Protein AF-A0A315C8R5-F1 (afdb_monomer_lite)

pLDDT: mean 91.86, std 7.36, range [45.59, 98.31]

Sequence (189 aa):
MTMNKLDENLLETMRIPQSLLYNGYGLNTVQCRKAMKEGGFKYSYGVSQCIQCGHTIRTISWNCIHCSPSSIKYESRYREGGYVYIGSSEFLGLIKIGSCKNIKNRINSLRDQKYAGADDWKIIKSMHFTKNSGEIENKILQSLKEYSIEISYKKDGRLQRARELLNCPPAHAFDELNKHILATKRRSL

Radius of gyration: 19.36 Å; chains: 1; bounding box: 42×37×48 Å

Secondary structure (DSSP, 8-state):
-PPPHHHHHHHHHTT--GGGEEE-TT--HHHHHHHHHHHT-SEEES-PPPTTT----EETT--BTTT-THHHHHHHHHHS-EEEEEEEETTTTEEEEEEES-HHHHHHHHHHTTGGG-S--EEEEEEEESS-HHHHHHHHHHHTGGGEEEEEEEETTEEEEEEEEE-S-HHHHHHHHHHHHHHHHHT--

Structure (mmCIF, N/CA/C/O backbone):
data_AF-A0A315C8R5-F1
#
_entry.id   AF-A0A315C8R5-F1
#
loop_
_atom_site.group_PDB
_atom_site.id
_atom_site.type_symbol
_atom_site.label_atom_id
_atom_site.label_alt_id
_atom_site.label_comp_id
_atom_site.label_asym_id
_atom_site.label_entity_id
_atom_site.label_seq_id
_atom_site.pdbx_PDB_ins_code
_atom_site.Cartn_x
_atom_site.Cartn_y
_atom_site.Cartn_z
_atom_site.occupancy
_atom_site.B_iso_or_equiv
_atom_site.auth_seq_id
_atom_site.auth_comp_id
_atom_site.auth_asym_id
_atom_site.auth_atom_id
_atom_site.pdbx_PDB_model_num
ATOM 1 N N . MET A 1 1 ? 22.480 -4.418 -28.023 1.00 57.59 1 MET A N 1
ATOM 2 C CA . MET A 1 1 ? 22.652 -5.274 -26.829 1.00 57.59 1 MET A CA 1
ATOM 3 C C . MET A 1 1 ? 21.350 -6.008 -26.580 1.00 57.59 1 MET A C 1
ATOM 5 O O . MET A 1 1 ? 20.305 -5.369 -26.623 1.00 57.59 1 MET A O 1
ATOM 9 N N . THR A 1 2 ? 21.413 -7.324 -26.400 1.00 66.88 2 THR A N 1
ATOM 10 C CA . THR A 1 2 ? 20.258 -8.203 -26.169 1.00 66.88 2 THR A CA 1
ATOM 11 C C . THR A 1 2 ? 20.133 -8.557 -24.689 1.00 66.88 2 THR A C 1
ATOM 13 O O . THR A 1 2 ? 21.125 -8.577 -23.959 1.00 66.88 2 THR A O 1
ATOM 16 N N . MET A 1 3 ? 18.898 -8.799 -24.251 1.00 78.00 3 MET A N 1
ATOM 17 C CA . MET A 1 3 ? 18.565 -9.245 -22.898 1.00 78.00 3 MET A CA 1
ATOM 18 C C . MET A 1 3 ? 19.205 -10.615 -22.618 1.00 78.00 3 MET A C 1
ATOM 20 O O . MET A 1 3 ? 19.426 -11.398 -23.539 1.00 78.00 3 MET A O 1
ATOM 24 N N . ASN A 1 4 ? 19.585 -10.885 -21.365 1.00 81.12 4 ASN A N 1
ATOM 25 C CA . ASN A 1 4 ? 20.221 -12.160 -21.023 1.00 81.12 4 ASN A CA 1
ATOM 26 C C . ASN A 1 4 ? 19.168 -13.275 -20.835 1.00 81.12 4 ASN A C 1
ATOM 28 O O . ASN A 1 4 ? 18.012 -13.002 -20.517 1.00 81.12 4 ASN A O 1
ATOM 32 N N . LYS A 1 5 ? 19.584 -14.542 -20.968 1.00 83.94 5 LYS A N 1
ATOM 33 C CA . LYS A 1 5 ? 18.685 -15.712 -20.872 1.00 83.94 5 LYS A CA 1
ATOM 34 C C . LYS A 1 5 ? 17.959 -15.840 -19.528 1.00 83.94 5 LYS A C 1
ATOM 36 O O . LYS A 1 5 ? 16.864 -16.388 -19.460 1.00 83.94 5 LYS A O 1
ATOM 41 N N . LEU A 1 6 ? 18.578 -15.382 -18.439 1.00 84.94 6 LEU A N 1
ATOM 42 C CA . LEU A 1 6 ? 17.977 -15.442 -17.105 1.00 84.94 6 LEU A CA 1
ATOM 43 C C . LEU A 1 6 ? 16.790 -14.476 -16.994 1.00 84.94 6 LEU A C 1
ATOM 45 O O . LEU A 1 6 ? 15.741 -14.835 -16.460 1.00 84.94 6 LEU A O 1
ATOM 49 N N . ASP A 1 7 ? 16.967 -13.272 -17.529 1.00 85.19 7 ASP A N 1
ATOM 50 C CA . ASP A 1 7 ? 15.956 -12.228 -17.631 1.00 85.19 7 ASP A CA 1
ATOM 51 C C . ASP A 1 7 ? 14.798 -12.692 -18.546 1.00 85.19 7 ASP A C 1
ATOM 53 O O . ASP A 1 7 ? 13.634 -12.571 -18.164 1.00 85.19 7 ASP A O 1
ATOM 57 N N . GLU A 1 8 ? 15.097 -13.315 -19.694 1.00 86.12 8 GLU A N 1
ATOM 58 C CA . GLU A 1 8 ? 14.096 -13.901 -20.609 1.00 86.12 8 GLU A CA 1
ATOM 59 C C . GLU A 1 8 ? 13.234 -14.976 -19.922 1.00 86.12 8 GLU A C 1
ATOM 61 O O . GLU A 1 8 ? 12.005 -14.864 -19.898 1.00 86.12 8 GLU A O 1
ATOM 66 N N . ASN A 1 9 ? 13.865 -15.957 -19.266 1.00 87.81 9 ASN A N 1
ATOM 67 C CA . ASN A 1 9 ? 13.165 -17.031 -18.552 1.00 87.81 9 ASN A CA 1
ATOM 68 C C . ASN A 1 9 ? 12.228 -16.507 -17.452 1.00 87.81 9 ASN A C 1
ATOM 70 O O . ASN A 1 9 ? 11.138 -17.051 -17.239 1.00 87.81 9 ASN A O 1
ATOM 74 N N . LEU A 1 10 ? 12.631 -15.455 -16.726 1.00 87.75 10 LEU A N 1
ATOM 75 C CA . LEU A 1 10 ? 11.772 -14.851 -15.708 1.00 87.75 10 LEU A CA 1
ATOM 76 C C . LEU A 1 10 ? 10.524 -14.236 -16.343 1.00 87.75 10 LEU A C 1
ATOM 78 O O . LEU A 1 10 ? 9.418 -14.436 -15.837 1.00 87.75 10 LEU A O 1
ATOM 82 N N . LEU A 1 11 ? 10.696 -13.475 -17.424 1.00 88.06 11 LEU A N 1
ATOM 83 C CA . LEU A 1 11 ? 9.592 -12.797 -18.098 1.00 88.06 11 LEU A CA 1
ATOM 84 C C . LEU A 1 11 ? 8.566 -13.801 -18.627 1.00 88.06 11 LEU A C 1
ATOM 86 O O . LEU A 1 11 ? 7.368 -13.589 -18.436 1.00 88.06 11 LEU A O 1
ATOM 90 N N . GLU A 1 12 ? 9.020 -14.920 -19.191 1.00 88.81 12 GLU A N 1
ATOM 91 C CA . GLU A 1 12 ? 8.155 -16.022 -19.623 1.00 88.81 12 GLU A CA 1
ATOM 92 C C . GLU A 1 12 ? 7.416 -16.666 -18.446 1.00 88.81 12 GLU A C 1
ATOM 94 O O . GLU A 1 12 ? 6.185 -16.748 -18.446 1.00 88.81 12 GLU A O 1
ATOM 99 N N . THR A 1 13 ? 8.149 -17.042 -17.394 1.00 88.38 13 THR A N 1
ATOM 100 C CA . THR A 1 13 ? 7.585 -17.677 -16.190 1.00 88.38 13 THR A CA 1
ATOM 101 C C . THR A 1 13 ? 6.524 -16.793 -15.532 1.00 88.38 13 THR A C 1
ATOM 103 O O . THR A 1 13 ? 5.467 -17.263 -15.106 1.00 88.38 13 THR A O 1
ATOM 106 N N . MET A 1 14 ? 6.785 -15.487 -15.463 1.00 85.75 14 MET A N 1
ATOM 107 C CA . MET A 1 14 ? 5.878 -14.502 -14.876 1.00 85.75 14 MET A CA 1
ATOM 108 C C . MET A 1 14 ? 4.813 -13.993 -15.853 1.00 85.75 14 MET A C 1
ATOM 110 O O . MET A 1 14 ? 3.968 -13.190 -15.447 1.00 85.75 14 MET A O 1
ATOM 114 N N . ARG A 1 15 ? 4.839 -14.448 -17.114 1.00 89.81 15 ARG A N 1
ATOM 115 C CA . ARG A 1 15 ? 3.960 -13.999 -18.204 1.00 89.81 15 ARG A CA 1
ATOM 116 C C . ARG A 1 15 ? 3.944 -12.475 -18.345 1.00 89.81 15 ARG A C 1
ATOM 118 O O . ARG A 1 15 ? 2.885 -11.862 -18.478 1.00 89.81 15 ARG A O 1
ATOM 125 N N . ILE A 1 16 ? 5.118 -11.851 -18.263 1.00 88.56 16 ILE A N 1
ATOM 126 C CA . ILE A 1 16 ? 5.284 -10.409 -18.443 1.00 88.56 16 ILE A CA 1
ATOM 127 C C . ILE A 1 16 ? 5.438 -10.130 -19.944 1.00 88.56 16 ILE A C 1
ATOM 129 O O . ILE A 1 16 ? 6.457 -10.501 -20.525 1.00 88.56 16 ILE A O 1
ATOM 133 N N . PRO A 1 17 ? 4.463 -9.468 -20.593 1.00 90.12 17 PRO A N 1
ATOM 134 C CA . PRO A 1 17 ? 4.568 -9.146 -22.010 1.00 90.12 17 PRO A CA 1
ATOM 135 C C . PRO A 1 17 ? 5.641 -8.085 -22.267 1.00 90.12 17 PRO A C 1
ATOM 137 O O . PRO A 1 17 ? 5.811 -7.144 -21.485 1.00 90.12 17 PRO A O 1
ATOM 140 N N . GLN A 1 18 ? 6.307 -8.193 -23.420 1.00 88.62 18 GLN A N 1
ATOM 141 C CA . GLN A 1 18 ? 7.350 -7.252 -23.839 1.00 88.62 18 GLN A CA 1
ATOM 142 C C . GLN A 1 18 ? 6.855 -5.804 -23.945 1.00 88.62 18 GLN A C 1
ATOM 144 O O . GLN A 1 18 ? 7.626 -4.881 -23.709 1.00 88.62 18 GLN A O 1
ATOM 149 N N . SER A 1 19 ? 5.562 -5.588 -24.207 1.00 91.44 19 SER A N 1
ATOM 150 C CA . SER A 1 19 ? 4.950 -4.252 -24.245 1.00 91.44 19 SER A CA 1
ATOM 151 C C . SER A 1 19 ? 5.040 -3.485 -22.920 1.00 91.44 19 SER A C 1
ATOM 153 O O . SER A 1 19 ? 4.850 -2.274 -22.897 1.00 91.44 19 SER A O 1
ATOM 155 N N . LEU A 1 20 ? 5.339 -4.164 -21.808 1.00 92.00 20 LEU A N 1
ATOM 156 C CA . LEU A 1 20 ? 5.534 -3.540 -20.499 1.00 92.00 20 LEU A CA 1
ATOM 157 C C . LEU A 1 20 ? 7.008 -3.265 -20.174 1.00 92.00 20 LEU A C 1
ATOM 159 O O . LEU A 1 20 ? 7.285 -2.742 -19.088 1.00 92.00 20 LEU A O 1
ATOM 163 N N . LEU A 1 21 ? 7.931 -3.627 -21.070 1.00 93.50 21 LEU A N 1
ATOM 164 C CA . LEU A 1 21 ? 9.373 -3.507 -20.890 1.00 93.50 21 LEU A CA 1
ATOM 165 C C . LEU A 1 21 ? 9.924 -2.284 -21.621 1.00 93.50 21 LEU A C 1
ATOM 167 O O . LEU A 1 21 ? 9.670 -2.074 -22.802 1.00 93.50 21 LEU A O 1
ATOM 171 N N . TYR A 1 22 ? 10.757 -1.527 -20.921 1.00 95.06 22 TYR A N 1
ATOM 172 C CA . TYR A 1 22 ? 11.542 -0.435 -21.472 1.00 95.06 22 TYR A CA 1
ATOM 173 C C . TYR A 1 22 ? 13.022 -0.824 -21.560 1.00 95.06 22 TYR A C 1
ATOM 175 O O . TYR A 1 22 ? 13.586 -1.365 -20.606 1.00 95.06 22 TYR A O 1
ATOM 183 N N . ASN A 1 23 ? 13.666 -0.518 -22.686 1.00 94.19 23 ASN A N 1
ATOM 184 C CA . ASN A 1 23 ? 15.105 -0.700 -22.845 1.00 94.19 23 ASN A CA 1
ATOM 185 C C . ASN A 1 23 ? 15.861 0.425 -22.118 1.00 94.19 23 ASN A C 1
ATOM 187 O O . ASN A 1 23 ? 15.831 1.576 -22.547 1.00 94.19 23 ASN A O 1
ATOM 191 N N . GLY A 1 24 ? 16.537 0.086 -21.021 1.00 94.44 24 GLY A N 1
ATOM 192 C CA . GLY A 1 24 ? 17.282 1.030 -20.193 1.00 94.44 24 GLY A CA 1
ATOM 193 C C . GLY A 1 24 ? 18.793 1.072 -20.437 1.00 94.44 24 GLY A C 1
ATOM 194 O O . GLY A 1 24 ? 19.488 1.727 -19.659 1.00 94.44 24 GLY A O 1
ATOM 195 N N . TYR A 1 25 ? 19.324 0.391 -21.460 1.00 93.12 25 TYR A N 1
ATOM 196 C CA . TYR A 1 25 ? 20.768 0.376 -21.721 1.00 93.12 25 TYR A CA 1
ATOM 197 C C . TYR A 1 25 ? 21.323 1.797 -21.899 1.00 93.12 25 TYR A C 1
ATOM 199 O O . TYR A 1 25 ? 20.785 2.603 -22.654 1.00 93.12 25 TYR A O 1
ATOM 207 N N . GLY A 1 26 ? 22.418 2.100 -21.196 1.00 91.81 26 GLY A N 1
ATOM 208 C CA . GLY A 1 26 ? 23.091 3.403 -21.262 1.00 91.81 26 GLY A CA 1
ATOM 209 C C . GLY A 1 26 ? 22.364 4.550 -20.549 1.00 91.81 26 GLY A C 1
ATOM 210 O O . GLY A 1 26 ? 22.865 5.672 -20.552 1.00 91.81 26 GLY A O 1
ATOM 211 N N . LEU A 1 27 ? 21.216 4.291 -19.915 1.00 93.12 27 LEU A N 1
ATOM 212 C CA . LEU A 1 27 ? 20.441 5.300 -19.200 1.00 93.12 27 LEU A CA 1
ATOM 213 C C . LEU A 1 27 ? 20.617 5.178 -17.687 1.00 93.12 27 LEU A C 1
ATOM 215 O O . LEU A 1 27 ? 20.669 4.087 -17.115 1.00 93.12 27 LEU A O 1
ATOM 219 N N . ASN A 1 28 ? 20.643 6.325 -17.012 1.00 92.94 28 ASN A N 1
ATOM 220 C CA . ASN A 1 28 ? 20.620 6.360 -15.556 1.00 92.94 28 ASN A CA 1
ATOM 221 C C . ASN A 1 28 ? 19.197 6.132 -15.002 1.00 92.94 28 ASN A C 1
ATOM 223 O O . ASN A 1 28 ? 18.191 6.185 -15.716 1.00 92.94 28 ASN A O 1
ATOM 227 N N . THR A 1 29 ? 19.099 5.912 -13.689 1.00 92.88 29 THR A N 1
ATOM 228 C CA . THR A 1 29 ? 17.832 5.630 -12.993 1.00 92.88 29 THR A CA 1
ATOM 229 C C . THR A 1 29 ? 16.761 6.701 -13.218 1.00 92.88 29 THR A C 1
ATOM 231 O O . THR A 1 29 ? 15.579 6.374 -13.333 1.00 92.88 29 THR A O 1
ATOM 234 N N . VAL A 1 30 ? 17.144 7.980 -13.277 1.00 93.94 30 VAL A N 1
ATOM 235 C CA . VAL A 1 30 ? 16.201 9.095 -13.455 1.00 93.94 30 VAL A CA 1
ATOM 236 C C . VAL A 1 30 ? 15.620 9.073 -14.867 1.00 93.94 30 VAL A C 1
ATOM 238 O O . VAL A 1 30 ? 14.399 9.137 -15.020 1.00 93.94 30 VAL A O 1
ATOM 241 N N . GLN A 1 31 ? 16.475 8.909 -15.878 1.00 95.31 31 GLN A N 1
ATOM 242 C CA . GLN A 1 31 ? 16.075 8.809 -17.283 1.00 95.31 31 GLN A CA 1
ATOM 243 C C . GLN A 1 31 ? 15.151 7.609 -17.513 1.00 95.31 31 GLN A C 1
ATOM 245 O O . GLN A 1 31 ? 14.059 7.776 -18.052 1.00 95.31 31 GLN A O 1
ATOM 250 N N . CYS A 1 32 ? 15.530 6.427 -17.015 1.00 94.62 32 CYS A N 1
ATOM 251 C CA . CYS A 1 32 ? 14.701 5.224 -17.097 1.00 94.62 32 CYS A CA 1
ATOM 252 C C . CYS A 1 32 ? 13.330 5.429 -16.447 1.00 94.62 32 CYS A C 1
ATOM 254 O O . CYS A 1 32 ? 12.305 5.160 -17.064 1.00 94.62 32 CYS A O 1
ATOM 256 N N . ARG A 1 33 ? 13.277 5.952 -15.214 1.00 93.94 33 ARG A N 1
ATOM 257 C CA . ARG A 1 33 ? 12.003 6.182 -14.512 1.00 93.94 33 ARG A CA 1
ATOM 258 C C . ARG A 1 33 ? 11.102 7.170 -15.243 1.00 93.94 33 ARG A C 1
ATOM 260 O O . ARG A 1 33 ? 9.887 6.982 -15.234 1.00 93.94 33 ARG A O 1
ATOM 267 N N . LYS A 1 34 ? 11.676 8.222 -15.831 1.00 94.25 34 LYS A N 1
ATOM 268 C CA . LYS A 1 34 ? 10.927 9.199 -16.624 1.00 94.25 34 LYS A CA 1
ATOM 269 C C . LYS A 1 34 ? 10.331 8.533 -17.867 1.00 94.25 34 LYS A C 1
ATOM 271 O O . LYS A 1 34 ? 9.112 8.537 -18.012 1.00 94.25 34 LYS A O 1
ATOM 276 N N . ALA A 1 35 ? 11.161 7.863 -18.664 1.00 94.25 35 ALA A N 1
ATOM 277 C CA . ALA A 1 35 ? 10.731 7.185 -19.884 1.00 94.25 35 ALA A CA 1
ATOM 278 C C . ALA A 1 35 ? 9.686 6.089 -19.616 1.00 94.25 35 ALA A C 1
ATOM 280 O O . ALA A 1 35 ? 8.691 5.987 -20.327 1.00 94.25 35 ALA A O 1
ATOM 281 N N . MET A 1 36 ? 9.849 5.318 -18.535 1.00 94.62 36 MET A N 1
ATOM 282 C CA . MET A 1 36 ? 8.860 4.320 -18.120 1.00 94.62 36 MET A CA 1
ATOM 283 C C . MET A 1 36 ? 7.500 4.944 -17.794 1.00 94.62 36 MET A C 1
ATOM 285 O O . MET A 1 36 ? 6.469 4.413 -18.198 1.00 94.62 36 MET A O 1
ATOM 289 N N . LYS A 1 37 ? 7.482 6.075 -17.073 1.00 90.56 37 LYS A N 1
ATOM 290 C CA . LYS A 1 37 ? 6.236 6.782 -16.732 1.00 90.56 37 LYS A CA 1
ATOM 291 C C . LYS A 1 37 ? 5.543 7.341 -17.970 1.00 90.56 37 LYS A C 1
ATOM 293 O O . LYS A 1 37 ? 4.328 7.221 -18.069 1.00 90.56 37 LYS A O 1
ATOM 298 N N . GLU A 1 38 ? 6.304 7.953 -18.871 1.00 91.88 38 GLU A N 1
ATOM 299 C CA . GLU A 1 38 ? 5.782 8.594 -20.082 1.00 91.88 38 GLU A CA 1
ATOM 300 C C . GLU A 1 38 ? 5.286 7.563 -21.103 1.00 91.88 38 GLU A C 1
ATOM 302 O O . GLU A 1 38 ? 4.215 7.735 -21.675 1.00 91.88 38 GLU A O 1
ATOM 307 N N . GLY A 1 39 ? 6.013 6.456 -21.272 1.00 90.56 39 GLY A N 1
ATOM 308 C CA . GLY A 1 39 ? 5.663 5.388 -22.212 1.00 90.56 39 GLY A CA 1
ATOM 309 C C . GLY A 1 39 ? 4.732 4.306 -21.658 1.00 90.56 39 GLY A C 1
ATOM 310 O O . GLY A 1 39 ? 4.411 3.360 -22.367 1.00 90.56 39 GLY A O 1
ATOM 311 N N . GLY A 1 40 ? 4.309 4.399 -20.392 1.00 89.56 40 GLY A N 1
ATOM 312 C CA . GLY A 1 40 ? 3.426 3.401 -19.773 1.00 89.56 40 GLY A CA 1
ATOM 313 C C . GLY A 1 40 ? 4.084 2.041 -19.493 1.00 89.56 40 GLY A C 1
ATOM 314 O O . GLY A 1 40 ? 3.384 1.060 -19.229 1.00 89.56 40 GLY A O 1
ATOM 315 N N . PHE A 1 41 ? 5.416 1.971 -19.505 1.00 93.19 41 PHE A N 1
ATOM 316 C CA . PHE A 1 41 ? 6.167 0.756 -19.201 1.00 93.19 41 PHE A CA 1
ATOM 317 C C . PHE A 1 41 ? 6.189 0.482 -17.692 1.00 93.19 41 PHE A C 1
ATOM 319 O O . PHE A 1 41 ? 6.280 1.392 -16.864 1.00 93.19 41 PHE A O 1
ATOM 326 N N . LYS A 1 42 ? 6.140 -0.797 -17.308 1.00 91.44 42 LYS A N 1
ATOM 327 C CA . LYS A 1 42 ? 6.159 -1.214 -15.893 1.00 91.44 42 LYS A CA 1
ATOM 328 C C . LYS A 1 42 ? 7.542 -1.641 -15.420 1.00 91.44 42 LYS A C 1
ATOM 330 O O . LYS A 1 42 ? 7.837 -1.513 -14.227 1.00 91.44 42 LYS A O 1
ATOM 335 N N . TYR A 1 43 ? 8.382 -2.102 -16.343 1.00 93.75 43 TYR A N 1
ATOM 336 C CA . TYR A 1 43 ? 9.715 -2.612 -16.048 1.00 93.75 43 TYR A CA 1
ATOM 337 C C . TYR A 1 43 ? 10.749 -2.033 -17.009 1.00 93.75 43 TYR A C 1
ATOM 339 O O . TYR A 1 43 ? 10.425 -1.730 -18.153 1.00 93.75 43 TYR A O 1
ATOM 347 N N . SER A 1 44 ? 11.988 -1.898 -16.554 1.00 94.62 44 SER A N 1
ATOM 348 C CA . SER A 1 44 ? 13.141 -1.615 -17.407 1.00 94.62 44 SER A CA 1
ATOM 349 C C . SER A 1 44 ? 14.137 -2.760 -17.335 1.00 94.62 44 SER A C 1
ATOM 351 O O . SER A 1 44 ? 14.348 -3.314 -16.258 1.00 94.62 44 SER A O 1
ATOM 353 N N . TYR A 1 45 ? 14.735 -3.118 -18.469 1.00 93.75 45 TYR A N 1
ATOM 354 C CA . TYR A 1 45 ? 15.808 -4.112 -18.562 1.00 93.75 45 TYR A CA 1
ATOM 355 C C . TYR A 1 45 ? 17.100 -3.463 -19.060 1.00 93.75 45 TYR A C 1
ATOM 357 O O . TYR A 1 45 ? 17.074 -2.349 -19.591 1.00 93.75 45 TYR A O 1
ATOM 365 N N . GLY A 1 46 ? 18.235 -4.144 -18.878 1.00 90.88 46 GLY A N 1
ATOM 366 C CA . GLY A 1 46 ? 19.536 -3.606 -19.284 1.00 90.88 46 GLY A CA 1
ATOM 367 C C . GLY A 1 46 ? 19.998 -2.417 -18.436 1.00 90.88 46 GLY A C 1
ATOM 368 O O . GLY A 1 46 ? 20.830 -1.630 -18.879 1.00 90.88 46 GLY A O 1
ATOM 369 N N . VAL A 1 47 ? 19.446 -2.264 -17.227 1.00 92.69 47 VAL A N 1
ATOM 370 C CA . VAL A 1 47 ? 19.845 -1.221 -16.273 1.00 92.69 47 VAL A CA 1
ATOM 371 C C . VAL A 1 47 ? 20.898 -1.732 -15.287 1.00 92.69 47 VAL A C 1
ATOM 373 O O . VAL A 1 47 ? 21.339 -2.880 -15.362 1.00 92.69 47 VAL A O 1
ATOM 376 N N . SER A 1 48 ? 21.312 -0.885 -14.340 1.00 90.06 48 SER A N 1
ATOM 377 C CA . SER A 1 48 ? 22.342 -1.245 -13.368 1.00 90.06 48 SER A CA 1
ATOM 378 C C . SER A 1 48 ? 22.005 -2.515 -12.577 1.00 90.06 48 SER A C 1
ATOM 380 O O . SER A 1 48 ? 20.894 -2.719 -12.059 1.00 90.06 48 SER A O 1
ATOM 382 N N . GLN A 1 49 ? 23.025 -3.364 -12.476 1.00 90.81 49 GLN A N 1
ATOM 383 C CA . GLN A 1 49 ? 22.962 -4.655 -11.814 1.00 90.81 49 GLN A CA 1
ATOM 384 C C . GLN A 1 49 ? 22.534 -4.518 -10.349 1.00 90.81 49 GLN A C 1
ATOM 386 O O . GLN A 1 49 ? 22.893 -3.563 -9.654 1.00 90.81 49 GLN A O 1
ATOM 391 N N . CYS A 1 50 ? 21.728 -5.459 -9.854 1.00 91.00 50 CYS A N 1
ATOM 392 C CA . CYS A 1 50 ? 21.465 -5.531 -8.421 1.00 91.00 50 CYS A CA 1
ATOM 393 C C . CYS A 1 50 ? 22.698 -6.013 -7.661 1.00 91.00 50 CYS A C 1
ATOM 395 O O . CYS A 1 50 ? 23.372 -6.941 -8.091 1.00 91.00 50 CYS A O 1
ATOM 397 N N . ILE A 1 51 ? 22.950 -5.404 -6.499 1.00 89.12 51 ILE A N 1
ATOM 398 C CA . ILE A 1 51 ? 24.109 -5.722 -5.652 1.00 89.12 51 ILE A CA 1
ATOM 399 C C . ILE A 1 51 ? 24.092 -7.199 -5.233 1.00 89.12 51 ILE A C 1
ATOM 401 O O . ILE A 1 51 ? 25.133 -7.832 -5.149 1.00 89.12 51 ILE A O 1
ATOM 405 N N . GLN A 1 52 ? 22.901 -7.755 -4.999 1.00 87.44 52 GLN A N 1
ATOM 406 C CA . GLN A 1 52 ? 22.749 -9.104 -4.461 1.00 87.44 52 GLN A CA 1
ATOM 407 C C . GLN A 1 52 ? 23.084 -10.215 -5.469 1.00 87.44 52 GLN A C 1
ATOM 409 O O . GLN A 1 52 ? 23.610 -11.248 -5.073 1.00 87.44 52 GLN A O 1
ATOM 414 N N . CYS A 1 53 ? 22.716 -10.052 -6.744 1.00 88.69 53 CYS A N 1
ATOM 415 C CA . CYS A 1 53 ? 22.730 -11.159 -7.713 1.00 88.69 53 CYS A CA 1
ATOM 416 C C . CYS A 1 53 ? 23.098 -10.749 -9.148 1.00 88.69 53 CYS A C 1
ATOM 418 O O . CYS A 1 53 ? 23.062 -11.589 -10.038 1.00 88.69 53 CYS A O 1
ATOM 420 N N . GLY A 1 54 ? 23.380 -9.474 -9.422 1.00 89.31 54 GLY A N 1
ATOM 421 C CA . GLY A 1 54 ? 23.752 -9.036 -10.769 1.00 89.31 54 GLY A CA 1
ATOM 422 C C . GLY A 1 54 ? 22.595 -8.845 -11.767 1.00 89.31 54 GLY A C 1
ATOM 423 O O . GLY A 1 54 ? 22.847 -8.499 -12.915 1.00 89.31 54 GLY A O 1
ATOM 424 N N . HIS A 1 55 ? 21.330 -9.035 -11.374 1.00 92.25 55 HIS A N 1
ATOM 425 C CA . HIS A 1 55 ? 20.174 -8.927 -12.283 1.00 92.25 55 HIS A CA 1
ATOM 426 C C . HIS A 1 55 ? 19.934 -7.499 -12.790 1.00 92.25 55 HIS A C 1
ATOM 428 O O . HIS A 1 55 ? 20.143 -6.532 -12.049 1.00 92.25 55 HIS A O 1
ATOM 434 N N . THR A 1 56 ? 19.397 -7.375 -14.009 1.00 92.50 56 THR A N 1
ATOM 435 C CA . THR A 1 56 ? 19.251 -6.080 -14.700 1.00 92.50 56 THR A CA 1
ATOM 436 C C . THR A 1 56 ? 17.816 -5.653 -14.990 1.00 92.50 56 THR A C 1
ATOM 438 O O . THR A 1 56 ? 17.625 -4.593 -15.582 1.00 92.50 56 THR A O 1
ATOM 441 N N . ILE A 1 57 ? 16.802 -6.410 -14.549 1.00 92.81 57 ILE A N 1
ATOM 442 C CA . ILE A 1 57 ? 15.399 -5.987 -14.673 1.00 92.81 57 ILE A CA 1
ATOM 443 C C . ILE A 1 57 ? 14.894 -5.324 -13.388 1.00 92.81 57 ILE A C 1
ATOM 445 O O . ILE A 1 57 ? 14.952 -5.897 -12.291 1.00 92.81 57 ILE A O 1
ATOM 449 N N . ARG A 1 58 ? 14.336 -4.116 -13.529 1.00 93.75 58 ARG A N 1
ATOM 450 C CA . ARG A 1 58 ? 13.810 -3.301 -12.428 1.00 93.75 58 ARG A CA 1
ATOM 451 C C . ARG A 1 58 ? 12.364 -2.879 -12.638 1.00 93.75 58 ARG A C 1
ATOM 453 O O . ARG A 1 58 ? 11.932 -2.573 -13.742 1.00 93.75 58 ARG A O 1
ATOM 460 N N . THR A 1 59 ? 11.626 -2.792 -11.536 1.00 93.50 59 THR A N 1
ATOM 461 C CA . THR A 1 59 ? 10.357 -2.048 -11.469 1.00 93.50 59 THR A CA 1
ATOM 462 C C . THR A 1 59 ? 10.598 -0.539 -11.550 1.00 93.50 59 THR A C 1
ATOM 464 O O . THR A 1 59 ? 11.714 -0.058 -11.349 1.00 93.50 59 THR A O 1
ATOM 467 N N . ILE A 1 60 ? 9.533 0.239 -11.744 1.00 90.69 60 ILE A N 1
ATOM 468 C CA . ILE A 1 60 ? 9.584 1.710 -11.708 1.00 90.69 60 ILE A CA 1
ATOM 469 C C . ILE A 1 60 ? 10.110 2.274 -10.372 1.00 90.69 60 ILE A C 1
ATOM 471 O O . ILE A 1 60 ? 10.834 3.272 -10.358 1.00 90.69 60 ILE A O 1
ATOM 475 N N . SER A 1 61 ? 9.836 1.600 -9.249 1.00 89.38 61 SER A N 1
ATOM 476 C CA . SER A 1 61 ? 10.413 1.935 -7.937 1.00 89.38 61 SER A CA 1
ATOM 477 C C . SER A 1 61 ? 11.838 1.413 -7.745 1.00 89.38 61 SER A C 1
ATOM 479 O O . SER A 1 61 ? 12.432 1.623 -6.695 1.00 89.38 61 SER A O 1
ATOM 481 N N . TRP A 1 62 ? 12.442 0.834 -8.785 1.00 92.62 62 TRP A N 1
ATOM 482 C CA . TRP A 1 62 ? 13.821 0.337 -8.833 1.00 92.62 62 TRP A CA 1
ATOM 483 C C . TRP A 1 62 ? 14.099 -0.947 -8.037 1.00 92.62 62 TRP A C 1
ATOM 485 O O . TRP A 1 62 ? 15.249 -1.327 -7.805 1.00 92.62 62 TRP A O 1
ATOM 495 N N . ASN A 1 63 ? 13.046 -1.683 -7.680 1.00 92.25 63 ASN A N 1
ATOM 496 C CA . ASN A 1 63 ? 13.191 -3.024 -7.116 1.00 92.25 63 ASN A CA 1
ATOM 497 C C . ASN A 1 63 ? 13.578 -4.020 -8.209 1.00 92.25 63 ASN A C 1
ATOM 499 O O . ASN A 1 63 ? 13.006 -3.980 -9.298 1.00 92.25 63 ASN A O 1
ATOM 503 N N . CYS A 1 64 ? 14.523 -4.912 -7.906 1.00 92.94 64 CYS A N 1
ATOM 504 C CA . CYS A 1 64 ? 14.855 -6.041 -8.770 1.00 92.94 64 CYS A CA 1
ATOM 505 C C . CYS A 1 64 ? 13.708 -7.051 -8.760 1.00 92.94 64 CYS A C 1
ATOM 507 O O . CYS A 1 64 ? 13.318 -7.527 -7.692 1.00 92.94 64 CYS A O 1
ATOM 509 N N . ILE A 1 65 ? 13.173 -7.382 -9.935 1.00 91.69 65 ILE A N 1
ATOM 510 C CA . ILE A 1 65 ? 12.015 -8.279 -10.019 1.00 91.69 65 ILE A CA 1
ATOM 511 C C . ILE A 1 65 ? 12.367 -9.735 -9.692 1.00 91.69 65 ILE A C 1
ATOM 513 O O . ILE A 1 65 ? 11.528 -10.434 -9.134 1.00 91.69 65 ILE A O 1
ATOM 517 N N . HIS A 1 66 ? 13.613 -10.154 -9.937 1.00 90.50 66 HIS A N 1
ATOM 518 C CA . HIS A 1 66 ? 14.111 -11.476 -9.546 1.00 90.50 66 HIS A CA 1
ATOM 519 C C . HIS A 1 66 ? 14.213 -11.596 -8.020 1.00 90.50 66 HIS A C 1
ATOM 521 O O . HIS A 1 66 ? 13.702 -12.539 -7.427 1.00 90.50 66 HIS A O 1
ATOM 527 N N . CYS A 1 67 ? 14.856 -10.619 -7.370 1.00 90.25 67 CYS A N 1
ATOM 528 C CA . CYS A 1 67 ? 15.113 -10.660 -5.926 1.00 90.25 67 CYS A CA 1
ATOM 529 C C . CYS A 1 67 ? 13.873 -10.305 -5.095 1.00 90.25 67 CYS A C 1
ATOM 531 O O . CYS A 1 67 ? 13.780 -10.658 -3.923 1.00 90.25 67 CYS A O 1
ATOM 533 N N . SER A 1 68 ? 12.924 -9.558 -5.662 1.00 88.00 68 SER A N 1
ATOM 534 C CA . SER A 1 68 ? 11.717 -9.121 -4.957 1.00 88.00 68 SER A CA 1
ATOM 535 C C . SER A 1 68 ? 10.467 -9.251 -5.831 1.00 88.00 68 SER A C 1
ATOM 537 O O . SER A 1 68 ? 9.846 -8.235 -6.161 1.00 88.00 68 SER A O 1
ATOM 539 N N . PRO A 1 69 ? 10.021 -10.479 -6.161 1.00 85.12 69 PRO A N 1
ATOM 540 C CA . PRO A 1 69 ? 8.844 -10.687 -7.009 1.00 85.12 69 PRO A CA 1
ATOM 541 C C . PRO A 1 69 ? 7.558 -10.086 -6.419 1.00 85.12 69 PRO A C 1
ATOM 543 O O . PRO A 1 69 ? 6.649 -9.682 -7.143 1.00 85.12 69 PRO A O 1
ATOM 546 N N . SER A 1 70 ? 7.475 -9.959 -5.089 1.00 85.38 70 SER A N 1
ATOM 547 C CA . SER A 1 70 ? 6.355 -9.306 -4.396 1.00 85.38 70 SER A CA 1
ATOM 548 C C . SER A 1 70 ? 6.176 -7.833 -4.790 1.00 85.38 70 SER A C 1
ATOM 550 O O . SER A 1 70 ? 5.046 -7.331 -4.766 1.00 85.38 70 SER A O 1
ATOM 552 N N . SER A 1 71 ? 7.253 -7.158 -5.213 1.00 85.25 71 SER A N 1
ATOM 553 C CA . SER A 1 71 ? 7.218 -5.769 -5.682 1.00 85.25 71 SER A CA 1
ATOM 554 C C . SER A 1 71 ? 6.344 -5.594 -6.925 1.00 85.25 71 SER A C 1
ATOM 556 O O . SER A 1 71 ? 5.684 -4.570 -7.052 1.00 85.25 71 SER A O 1
ATOM 558 N N . ILE A 1 72 ? 6.229 -6.619 -7.777 1.00 85.25 72 ILE A N 1
ATOM 559 C CA . ILE A 1 72 ? 5.359 -6.600 -8.961 1.00 85.25 72 ILE A CA 1
ATOM 560 C C . ILE A 1 72 ? 3.894 -6.443 -8.550 1.00 85.25 72 ILE A C 1
ATOM 562 O O . ILE A 1 72 ? 3.191 -5.544 -9.012 1.00 85.25 72 ILE A O 1
ATOM 566 N N . LYS A 1 73 ? 3.431 -7.297 -7.629 1.00 83.44 73 LYS A N 1
ATOM 567 C CA . LYS A 1 73 ? 2.053 -7.237 -7.120 1.00 83.44 73 LYS A CA 1
ATOM 568 C C . LYS A 1 73 ? 1.802 -5.952 -6.336 1.00 83.44 73 LYS A C 1
ATOM 570 O O . LYS A 1 73 ? 0.678 -5.460 -6.321 1.00 83.44 73 LYS A O 1
ATOM 575 N N . TYR A 1 74 ? 2.810 -5.433 -5.638 1.00 83.06 74 TYR A N 1
ATOM 576 C CA . TYR A 1 74 ? 2.699 -4.165 -4.922 1.00 83.06 74 TYR A CA 1
ATOM 577 C C . TYR A 1 74 ? 2.540 -2.983 -5.887 1.00 83.06 74 TYR A C 1
ATOM 579 O O . TYR A 1 74 ? 1.555 -2.264 -5.783 1.00 83.06 74 TYR A O 1
ATOM 587 N N . GLU A 1 75 ? 3.424 -2.844 -6.876 1.00 84.44 75 GLU A N 1
ATOM 588 C CA . GLU A 1 75 ? 3.354 -1.798 -7.908 1.00 84.44 75 GLU A CA 1
ATOM 589 C C . GLU A 1 75 ? 2.052 -1.844 -8.699 1.00 84.44 75 GLU A C 1
ATOM 591 O O . GLU A 1 75 ? 1.433 -0.810 -8.955 1.00 84.44 75 GLU A O 1
ATOM 596 N N . SER A 1 76 ? 1.606 -3.051 -9.056 1.00 83.25 76 SER A N 1
ATOM 597 C CA . SER A 1 76 ? 0.326 -3.222 -9.732 1.00 83.25 76 SER A CA 1
ATOM 598 C C . SER A 1 76 ? -0.811 -2.670 -8.876 1.00 83.25 76 SER A C 1
ATOM 600 O O . SER A 1 76 ? -1.564 -1.835 -9.360 1.00 83.25 76 SER A O 1
ATOM 602 N N . ARG A 1 77 ? -0.901 -3.065 -7.596 1.00 83.69 77 ARG A N 1
ATOM 603 C CA . ARG A 1 77 ? -1.931 -2.569 -6.663 1.00 83.69 77 ARG A CA 1
ATOM 604 C C . ARG A 1 77 ? -1.825 -1.066 -6.408 1.00 83.69 77 ARG A C 1
ATOM 606 O O . ARG A 1 77 ? -2.843 -0.401 -6.274 1.00 83.69 77 ARG A O 1
ATOM 613 N N . TYR A 1 78 ? -0.608 -0.532 -6.369 1.00 87.06 78 TYR A N 1
ATOM 614 C CA . TYR A 1 78 ? -0.350 0.890 -6.154 1.00 87.06 78 TYR A CA 1
ATOM 615 C C . TYR A 1 78 ? -0.975 1.762 -7.254 1.00 87.06 78 TYR A C 1
ATOM 617 O O . TYR A 1 78 ? -1.505 2.838 -6.975 1.00 87.06 78 TYR A O 1
ATOM 625 N N . ARG A 1 79 ? -0.955 1.266 -8.500 1.00 86.25 79 ARG A N 1
ATOM 626 C CA . ARG A 1 79 ? -1.460 1.955 -9.702 1.00 86.25 79 ARG A CA 1
ATOM 627 C C . ARG A 1 79 ? -2.871 1.539 -10.114 1.00 86.25 79 ARG A C 1
ATOM 629 O O . ARG A 1 79 ? -3.478 2.188 -10.963 1.00 86.25 79 ARG A O 1
ATOM 636 N N . GLU A 1 80 ? -3.396 0.466 -9.540 1.00 89.06 80 GLU A N 1
ATOM 637 C CA . GLU A 1 80 ? -4.723 -0.046 -9.865 1.00 89.06 80 GLU A CA 1
ATOM 638 C C . GLU A 1 80 ? -5.840 0.887 -9.371 1.00 89.06 80 GLU A C 1
ATOM 640 O O . GLU A 1 80 ? -5.646 1.701 -8.464 1.00 89.06 80 GLU A O 1
ATOM 645 N N . GLY A 1 81 ? -7.008 0.798 -10.007 1.00 92.69 81 GLY A N 1
ATOM 646 C CA . GLY A 1 81 ? -8.233 1.413 -9.509 1.00 92.69 81 GLY A CA 1
ATOM 647 C C . GLY A 1 81 ? -8.795 0.662 -8.303 1.00 92.69 81 GLY A C 1
ATOM 648 O O . GLY A 1 81 ? -8.604 -0.545 -8.141 1.00 92.69 81 GLY A O 1
ATOM 649 N N . GLY A 1 82 ? -9.513 1.383 -7.455 1.00 95.75 82 GLY A N 1
ATOM 650 C CA . GLY A 1 82 ? -10.115 0.832 -6.255 1.00 95.75 82 GLY A CA 1
ATOM 651 C C . GLY A 1 82 ? -10.588 1.913 -5.301 1.00 95.75 82 GLY A C 1
ATOM 652 O O . GLY A 1 82 ? -10.512 3.111 -5.573 1.00 95.75 82 GLY A O 1
ATOM 653 N N . TYR A 1 83 ? -11.078 1.477 -4.150 1.00 97.38 83 TYR A N 1
ATOM 654 C CA . TYR A 1 83 ? -11.467 2.361 -3.070 1.00 97.38 83 TYR A CA 1
ATOM 655 C C . TYR A 1 83 ? -10.261 2.769 -2.239 1.00 97.38 83 TYR A C 1
ATOM 657 O O . TYR A 1 83 ? -9.477 1.910 -1.842 1.00 97.38 83 TYR A O 1
ATOM 665 N N . VAL A 1 84 ? -10.186 4.052 -1.900 1.00 97.81 84 VAL A N 1
ATOM 666 C CA . VAL A 1 84 ? -9.443 4.543 -0.735 1.00 97.81 84 VAL A CA 1
ATOM 667 C C . VAL A 1 84 ? -10.451 4.755 0.385 1.00 97.81 84 VAL A C 1
ATOM 669 O O . VAL A 1 84 ? -11.518 5.332 0.159 1.00 97.81 84 VAL A O 1
ATOM 672 N N . TYR A 1 85 ? -10.153 4.249 1.576 1.00 97.81 85 TYR A N 1
ATOM 673 C CA . TYR A 1 85 ? -11.066 4.262 2.711 1.00 97.81 85 TYR A CA 1
ATOM 674 C C . TYR A 1 85 ? -10.389 4.731 3.994 1.00 97.81 85 TYR A C 1
ATOM 676 O O . TYR A 1 85 ? -9.171 4.647 4.154 1.00 97.81 85 TYR A O 1
ATOM 684 N N . ILE A 1 86 ? -11.234 5.199 4.908 1.00 98.31 86 ILE A N 1
ATOM 685 C CA . ILE A 1 86 ? -10.892 5.621 6.259 1.00 98.31 86 ILE A CA 1
ATOM 686 C C . ILE A 1 86 ? -11.671 4.710 7.198 1.00 98.31 86 ILE A C 1
ATOM 688 O O . ILE A 1 86 ? -12.907 4.717 7.211 1.00 98.31 86 ILE A O 1
ATOM 692 N N . GLY A 1 87 ? -10.936 3.866 7.911 1.00 97.88 87 GLY A N 1
ATOM 693 C CA . GLY A 1 87 ? -11.448 3.025 8.978 1.00 97.88 87 GLY A CA 1
ATOM 694 C C . GLY A 1 87 ? -11.219 3.674 10.338 1.00 97.88 87 GLY A C 1
ATOM 695 O O . GLY A 1 87 ? -10.223 4.364 10.508 1.00 97.88 87 GLY A O 1
ATOM 696 N N . SER A 1 88 ? -12.094 3.435 11.304 1.00 98.12 88 SER A N 1
ATOM 697 C CA . SER A 1 88 ? -11.903 3.833 12.700 1.00 98.12 88 SER A CA 1
ATOM 698 C C . SER A 1 88 ? -12.123 2.649 13.629 1.00 98.12 88 SER A C 1
ATOM 700 O O . SER A 1 88 ? -13.017 1.835 13.386 1.00 98.12 88 SER A O 1
ATOM 702 N N . SER A 1 89 ? -11.325 2.585 14.688 1.00 98.06 89 SER A N 1
ATOM 703 C CA . SER A 1 89 ? -11.559 1.749 15.863 1.00 98.06 89 SER A CA 1
ATOM 704 C C . SER A 1 89 ? -11.873 2.683 17.025 1.00 98.06 89 SER A C 1
ATOM 706 O O . SER A 1 89 ? -11.110 3.606 17.309 1.00 98.06 89 SER A O 1
ATOM 708 N N . GLU A 1 90 ? -13.022 2.470 17.649 1.00 96.56 90 GLU A N 1
ATOM 709 C CA . GLU A 1 90 ? -13.455 3.205 18.834 1.00 96.56 90 GLU A CA 1
ATOM 710 C C . GLU A 1 90 ? -12.665 2.733 20.056 1.00 96.56 90 GLU A C 1
ATOM 712 O O . GLU A 1 90 ? -12.178 3.558 20.822 1.00 96.56 90 GLU A O 1
ATOM 717 N N . PHE A 1 91 ? -12.432 1.422 20.163 1.00 97.06 91 PHE A N 1
ATOM 718 C CA . PHE A 1 91 ? -11.624 0.810 21.215 1.00 97.06 91 PHE A CA 1
ATOM 719 C C . PHE A 1 91 ? -10.194 1.365 21.262 1.00 97.06 91 PHE A C 1
ATOM 721 O O . PHE A 1 91 ? -9.679 1.653 22.340 1.00 97.06 91 PHE A O 1
ATOM 728 N N . LEU A 1 92 ? -9.546 1.530 20.104 1.00 96.88 92 LEU A N 1
ATOM 729 C CA . LEU A 1 92 ? -8.189 2.081 20.039 1.00 96.88 92 LEU A CA 1
ATOM 730 C C . LEU A 1 92 ? -8.159 3.614 20.000 1.00 96.88 92 LEU A C 1
ATOM 732 O O . LEU A 1 92 ? -7.100 4.196 20.213 1.00 96.88 92 LEU A O 1
ATOM 736 N N . GLY A 1 93 ? -9.272 4.269 19.658 1.00 97.19 93 GLY A N 1
ATOM 737 C CA . GLY A 1 93 ? -9.282 5.700 19.342 1.00 97.19 93 GLY A CA 1
ATOM 738 C C . GLY A 1 93 ? -8.428 6.056 18.117 1.00 97.19 93 GLY A C 1
ATOM 739 O O . GLY A 1 93 ? -7.928 7.173 18.016 1.00 97.19 93 GLY A O 1
ATOM 740 N N . LEU A 1 94 ? -8.229 5.110 17.190 1.00 98.12 94 LEU A N 1
ATOM 741 C CA . LEU A 1 94 ? -7.337 5.263 16.037 1.00 98.12 94 LEU A CA 1
ATOM 742 C C . LEU A 1 94 ? -8.087 5.194 14.715 1.00 98.12 94 LEU A C 1
ATOM 744 O O . LEU A 1 94 ? -9.104 4.506 14.573 1.00 98.12 94 LEU A O 1
ATOM 748 N N . ILE A 1 95 ? -7.508 5.839 13.705 1.00 97.94 95 ILE A N 1
ATOM 749 C CA . ILE A 1 95 ? -7.958 5.715 12.323 1.00 97.94 95 ILE A CA 1
ATOM 750 C C . ILE A 1 95 ? -6.948 4.942 11.478 1.00 97.94 95 ILE A C 1
ATOM 752 O O . ILE A 1 95 ? -5.741 4.977 11.707 1.00 97.94 95 ILE A O 1
ATOM 756 N N . LYS A 1 96 ? -7.461 4.251 10.464 1.00 97.69 96 LYS A N 1
ATOM 757 C CA . LYS A 1 96 ? -6.703 3.537 9.444 1.00 97.69 96 LYS A CA 1
ATOM 758 C C . LYS A 1 96 ? -7.004 4.130 8.079 1.00 97.69 96 LYS A C 1
ATOM 760 O O . LYS A 1 96 ? -8.166 4.176 7.681 1.00 97.69 96 LYS A O 1
ATOM 765 N N . ILE A 1 97 ? -5.967 4.461 7.320 1.00 97.81 97 ILE A N 1
ATOM 766 C CA . ILE A 1 97 ? -6.100 4.749 5.887 1.00 97.81 97 ILE A CA 1
ATOM 767 C C . ILE A 1 97 ? -5.709 3.492 5.116 1.00 97.81 97 ILE A C 1
ATOM 769 O O . ILE A 1 97 ? -4.792 2.772 5.507 1.00 97.81 97 ILE A O 1
ATOM 773 N N . GLY A 1 98 ? -6.436 3.171 4.055 1.00 96.75 98 GLY A N 1
ATOM 774 C CA . GLY A 1 98 ? -6.098 2.017 3.234 1.00 96.75 98 GLY A CA 1
ATOM 775 C C . GLY A 1 98 ? -6.793 2.022 1.887 1.00 96.75 98 GLY A C 1
ATOM 776 O O . GLY A 1 98 ? -7.730 2.785 1.649 1.00 96.75 98 GLY A O 1
ATOM 777 N N . SER A 1 99 ? -6.357 1.118 1.017 1.00 96.50 99 SER A N 1
ATOM 778 C CA . SER A 1 99 ? -6.966 0.881 -0.284 1.00 96.50 99 SER A CA 1
ATOM 779 C C . SER A 1 99 ? -7.415 -0.569 -0.469 1.00 96.50 99 SER A C 1
ATOM 781 O O . SER A 1 99 ? -6.886 -1.535 0.104 1.00 96.50 99 SER A O 1
ATOM 783 N N . CYS A 1 100 ? -8.490 -0.748 -1.235 1.00 95.62 100 CYS A N 1
ATOM 784 C CA . CYS A 1 100 ? -9.048 -2.065 -1.521 1.00 95.62 100 CYS A CA 1
ATOM 785 C C . CYS A 1 100 ? -9.941 -2.062 -2.763 1.00 95.62 100 CYS A C 1
ATOM 787 O O . CYS A 1 100 ? -10.459 -1.030 -3.169 1.00 95.62 100 CYS A O 1
ATOM 789 N N . LYS A 1 101 ? -10.187 -3.245 -3.331 1.00 94.94 101 LYS A N 1
ATOM 790 C CA . LYS A 1 101 ? -11.171 -3.414 -4.413 1.00 94.94 101 LYS A CA 1
ATOM 791 C C . LYS A 1 101 ? -12.607 -3.549 -3.911 1.00 94.94 101 LYS A C 1
ATOM 793 O O . LYS A 1 101 ? -13.537 -3.179 -4.612 1.00 94.94 101 LYS A O 1
ATOM 798 N N . ASN A 1 102 ? -12.789 -4.102 -2.713 1.00 95.88 102 ASN A N 1
ATOM 799 C CA . ASN A 1 102 ? -14.102 -4.392 -2.150 1.00 95.88 102 ASN A CA 1
ATOM 800 C C . ASN A 1 102 ? -14.138 -3.993 -0.670 1.00 95.88 102 ASN A C 1
ATOM 802 O O . ASN A 1 102 ? -13.465 -4.601 0.164 1.00 95.88 102 ASN A O 1
ATOM 806 N N . ILE A 1 103 ? -14.948 -2.978 -0.369 1.00 96.56 103 ILE A N 1
ATOM 807 C CA . ILE A 1 103 ? -15.118 -2.396 0.966 1.00 96.56 103 ILE A CA 1
ATOM 808 C C . ILE A 1 103 ? -15.731 -3.394 1.956 1.00 96.56 103 ILE A C 1
ATOM 810 O O . ILE A 1 103 ? -15.256 -3.487 3.086 1.00 96.56 103 ILE A O 1
ATOM 814 N N . LYS A 1 104 ? -16.723 -4.188 1.529 1.00 95.12 104 LYS A N 1
ATOM 815 C CA . LYS A 1 104 ? -17.397 -5.185 2.382 1.00 95.12 104 LYS A CA 1
ATOM 816 C C . LYS A 1 104 ? -16.429 -6.284 2.828 1.00 95.12 104 LYS A C 1
ATOM 818 O O . LYS A 1 104 ? -16.308 -6.571 4.012 1.00 95.12 104 LYS A O 1
ATOM 823 N N . ASN A 1 105 ? -15.662 -6.840 1.895 1.00 96.31 105 ASN A N 1
ATOM 824 C CA . ASN A 1 105 ? -14.673 -7.867 2.234 1.00 96.31 105 ASN A CA 1
ATOM 825 C C . ASN A 1 105 ? -13.544 -7.287 3.091 1.00 96.31 105 ASN A C 1
ATOM 827 O O . ASN A 1 105 ? -13.024 -7.962 3.981 1.00 96.31 105 ASN A O 1
ATOM 831 N N . ARG A 1 106 ? -13.165 -6.028 2.831 1.00 96.31 106 ARG A N 1
ATOM 832 C CA . ARG A 1 106 ? -12.109 -5.356 3.584 1.00 96.31 106 ARG A CA 1
ATOM 833 C C . ARG A 1 106 ? -12.496 -5.142 5.040 1.00 96.31 106 ARG A C 1
ATOM 835 O O . ARG A 1 106 ? -11.647 -5.381 5.894 1.00 96.31 106 ARG A O 1
ATOM 842 N N . ILE A 1 107 ? -13.726 -4.709 5.323 1.00 96.44 107 ILE A N 1
ATOM 843 C CA . ILE A 1 107 ? -14.147 -4.493 6.708 1.00 96.44 107 ILE A CA 1
ATOM 844 C C . ILE A 1 107 ? -14.170 -5.803 7.492 1.00 96.44 107 ILE A C 1
ATOM 846 O O . ILE A 1 107 ? -13.581 -5.850 8.565 1.00 96.44 107 ILE A O 1
ATOM 850 N N . ASN A 1 108 ? -14.704 -6.881 6.911 1.00 96.25 108 ASN A N 1
ATOM 851 C CA . ASN A 1 108 ? -14.677 -8.205 7.540 1.00 96.25 108 ASN A CA 1
ATOM 852 C C . ASN A 1 108 ? -13.234 -8.646 7.812 1.00 96.25 108 ASN A C 1
ATOM 854 O O . ASN A 1 108 ? -12.885 -8.951 8.943 1.00 96.25 108 ASN A O 1
ATOM 858 N N . SER A 1 109 ? -12.348 -8.513 6.818 1.00 95.19 109 SER A N 1
ATOM 859 C CA . SER A 1 109 ? -10.932 -8.867 6.979 1.00 95.19 109 SER A CA 1
ATOM 860 C C . SER A 1 109 ? -10.234 -8.098 8.104 1.00 95.19 109 SER A C 1
ATOM 862 O O . SER A 1 109 ? -9.390 -8.673 8.781 1.00 95.19 109 SER A O 1
ATOM 864 N N . LEU A 1 110 ? -10.528 -6.805 8.296 1.00 96.00 110 LEU A N 1
ATOM 865 C CA . LEU A 1 110 ? -9.924 -6.021 9.383 1.00 96.00 110 LEU A CA 1
ATOM 866 C C . LEU A 1 110 ? -10.357 -6.533 10.758 1.00 96.00 110 LEU A C 1
ATOM 868 O O . LEU A 1 110 ? -9.524 -6.587 11.662 1.00 96.00 110 LEU A O 1
ATOM 872 N N . ARG A 1 111 ? -11.632 -6.912 10.891 1.00 96.69 111 ARG A N 1
ATOM 873 C CA . ARG A 1 111 ? -12.203 -7.432 12.136 1.00 96.69 111 ARG A CA 1
ATOM 874 C C . ARG A 1 111 ? -11.715 -8.845 12.428 1.00 96.69 111 ARG A C 1
ATOM 876 O O . ARG A 1 111 ? -11.128 -9.080 13.478 1.00 96.69 111 ARG A O 1
ATOM 883 N N . ASP A 1 112 ? -11.850 -9.745 11.457 1.00 95.06 112 ASP A N 1
ATOM 884 C CA . ASP A 1 112 ? -11.474 -11.158 11.582 1.00 95.06 112 ASP A CA 1
ATOM 885 C C . ASP A 1 112 ? -9.982 -11.321 11.902 1.00 95.06 112 ASP A C 1
ATOM 887 O O . ASP A 1 112 ? -9.585 -12.173 12.692 1.00 95.06 112 ASP A O 1
ATOM 891 N N . GLN A 1 113 ? -9.137 -10.469 11.311 1.00 94.56 113 GLN A N 1
ATOM 892 C CA . GLN A 1 113 ? -7.686 -10.499 11.524 1.00 94.56 113 GLN A CA 1
ATOM 893 C C . GLN A 1 113 ? -7.234 -9.693 12.741 1.00 94.56 113 GLN A C 1
ATOM 895 O O . GLN A 1 113 ? -6.024 -9.576 12.952 1.00 94.56 113 GLN A O 1
ATOM 900 N N . LYS A 1 114 ? -8.172 -9.104 13.494 1.00 94.81 114 LYS A N 1
ATOM 901 C CA . LYS A 1 114 ? -7.904 -8.212 14.624 1.00 94.81 114 LYS A CA 1
ATOM 902 C C . LYS A 1 114 ? -6.808 -7.204 14.295 1.00 94.81 114 LYS A C 1
ATOM 904 O O . LYS A 1 114 ? -5.769 -7.164 14.956 1.00 94.81 114 LYS A O 1
ATOM 909 N N . TYR A 1 115 ? -6.964 -6.472 13.191 1.00 96.00 115 TYR A N 1
ATOM 910 C CA . TYR A 1 115 ? -5.907 -5.591 12.697 1.00 96.00 115 TYR A CA 1
ATOM 911 C C . TYR A 1 115 ? -5.488 -4.596 13.792 1.00 96.00 115 TYR A C 1
ATOM 913 O O . TYR A 1 115 ? -6.338 -3.953 14.402 1.00 96.00 115 TYR A O 1
ATOM 921 N N . ALA A 1 116 ? -4.180 -4.487 14.051 1.00 96.19 116 ALA A N 1
ATOM 922 C CA . ALA A 1 116 ? -3.622 -3.706 15.164 1.00 96.19 116 ALA A CA 1
ATOM 923 C C . ALA A 1 116 ? -4.111 -4.125 16.569 1.00 96.19 116 ALA A C 1
ATOM 925 O O . ALA A 1 116 ? -3.992 -3.359 17.516 1.00 96.19 116 ALA A O 1
ATOM 926 N N . GLY A 1 117 ? -4.638 -5.342 16.708 1.00 95.50 117 GLY A N 1
ATOM 927 C CA . GLY A 1 117 ? -5.166 -5.880 17.960 1.00 95.50 117 GLY A CA 1
ATOM 928 C C . GLY A 1 117 ? -6.648 -5.596 18.219 1.00 95.50 117 GLY A C 1
ATOM 929 O O . GLY A 1 117 ? -7.135 -6.010 19.265 1.00 95.50 117 GLY A O 1
ATOM 930 N N . ALA A 1 118 ? -7.370 -4.949 17.296 1.00 96.62 118 ALA A N 1
ATOM 931 C CA . ALA A 1 118 ? -8.784 -4.595 17.468 1.00 96.62 118 ALA A CA 1
ATOM 932 C C . ALA A 1 118 ? -9.692 -5.214 16.396 1.00 96.62 118 ALA A C 1
ATOM 934 O O . ALA A 1 118 ? -9.279 -5.379 15.246 1.00 96.62 118 ALA A O 1
ATOM 935 N N . ASP A 1 119 ? -10.933 -5.531 16.768 1.00 96.81 119 ASP A N 1
ATOM 936 C CA . ASP A 1 119 ? -11.968 -6.136 15.917 1.00 96.81 119 ASP A CA 1
ATOM 937 C C . ASP A 1 119 ? -13.225 -5.262 15.741 1.00 96.81 119 ASP A C 1
ATOM 939 O O . ASP A 1 119 ? -14.148 -5.629 15.015 1.00 96.81 119 ASP A O 1
ATOM 943 N N . ASP A 1 120 ? -13.240 -4.061 16.314 1.00 97.88 120 ASP A N 1
ATOM 944 C CA . ASP A 1 120 ? -14.356 -3.113 16.260 1.00 97.88 120 ASP A CA 1
ATOM 945 C C . ASP A 1 120 ? -14.292 -2.156 15.055 1.00 97.88 120 ASP A C 1
ATOM 947 O O . ASP A 1 120 ? -15.111 -1.241 14.934 1.00 97.88 120 ASP A O 1
ATOM 951 N N . TRP A 1 121 ? -13.344 -2.374 14.135 1.00 98.12 121 TRP A N 1
ATOM 952 C CA . TRP A 1 121 ? -13.119 -1.521 12.969 1.00 98.12 121 TRP A CA 1
ATOM 953 C C . TRP A 1 121 ? -14.417 -1.225 12.206 1.00 98.12 121 TRP A C 1
ATOM 955 O O . TRP A 1 121 ? -15.200 -2.125 11.892 1.00 98.12 121 TRP A O 1
ATOM 965 N N . LYS A 1 122 ? -14.635 0.038 11.838 1.00 97.88 122 LYS A N 1
ATOM 966 C CA . LYS A 1 122 ? -15.739 0.509 10.980 1.00 97.88 122 LYS A CA 1
ATOM 967 C C . LYS A 1 122 ? -15.165 1.347 9.846 1.00 97.88 122 LYS A C 1
ATOM 969 O O . LYS A 1 122 ? -14.233 2.105 10.070 1.00 97.88 122 LYS A O 1
ATOM 974 N N . ILE A 1 123 ? -15.704 1.234 8.631 1.00 97.94 123 ILE A N 1
ATOM 975 C CA . ILE A 1 123 ? -15.358 2.162 7.542 1.00 97.94 123 ILE A CA 1
ATOM 976 C C . ILE A 1 123 ? -16.293 3.362 7.641 1.00 97.94 123 ILE A C 1
ATOM 978 O O . ILE A 1 123 ? -17.492 3.225 7.424 1.00 97.94 123 ILE A O 1
ATOM 982 N N . ILE A 1 124 ? -15.730 4.522 7.971 1.00 97.81 124 ILE A N 1
ATOM 983 C CA . ILE A 1 124 ? -16.475 5.769 8.195 1.00 97.81 124 ILE A CA 1
ATOM 984 C C . ILE A 1 124 ? -16.504 6.669 6.957 1.00 97.81 124 ILE A C 1
ATOM 986 O O . ILE A 1 124 ? -17.377 7.520 6.829 1.00 97.81 124 ILE A O 1
ATOM 990 N N . LYS A 1 125 ? -15.575 6.469 6.013 1.00 97.62 125 LYS A N 1
ATOM 991 C CA . LYS A 1 125 ? -15.581 7.144 4.709 1.00 97.62 125 LYS A CA 1
ATOM 992 C C . LYS A 1 125 ? -14.849 6.305 3.670 1.00 97.62 125 LYS A C 1
ATOM 994 O O . LYS A 1 125 ? -13.858 5.648 3.982 1.00 97.62 125 LYS A O 1
ATOM 999 N N . SER A 1 126 ? -15.311 6.334 2.424 1.00 97.25 126 SER A N 1
ATOM 1000 C CA . SER A 1 126 ? -14.584 5.742 1.299 1.00 97.25 126 SER A CA 1
ATOM 1001 C C . SER A 1 126 ? -14.893 6.460 -0.010 1.00 97.25 126 SER A C 1
ATOM 1003 O O . SER A 1 126 ? -15.932 7.106 -0.140 1.00 97.25 126 SER A O 1
ATOM 1005 N N . MET A 1 127 ? -13.981 6.356 -0.972 1.00 96.81 127 MET A N 1
ATOM 1006 C CA . MET A 1 127 ? -14.154 6.870 -2.326 1.00 96.81 127 MET A CA 1
ATOM 1007 C C . MET A 1 127 ? -13.511 5.925 -3.333 1.00 96.81 127 MET A C 1
ATOM 1009 O O . MET A 1 127 ? -12.393 5.463 -3.111 1.00 96.81 127 MET A O 1
ATOM 1013 N N . HIS A 1 128 ? -14.194 5.683 -4.451 1.00 96.00 128 HIS A N 1
ATOM 1014 C CA . HIS A 1 128 ? -13.652 4.914 -5.564 1.00 96.00 128 HIS A CA 1
ATOM 1015 C C . HIS A 1 128 ? -12.839 5.798 -6.520 1.00 96.00 128 HIS A C 1
ATOM 1017 O O . HIS A 1 128 ? -13.308 6.847 -6.957 1.00 96.00 128 HIS A O 1
ATOM 1023 N N . PHE A 1 129 ? -11.654 5.331 -6.903 1.00 94.38 129 PHE A N 1
ATOM 1024 C CA . PHE A 1 129 ? -10.797 5.933 -7.919 1.00 94.38 129 PHE A CA 1
ATOM 1025 C C . PHE A 1 129 ? -10.572 4.939 -9.057 1.00 94.38 129 PHE A C 1
ATOM 1027 O O . PHE A 1 129 ? -10.320 3.759 -8.826 1.00 94.38 129 PHE A O 1
ATOM 1034 N N . THR A 1 130 ? -10.629 5.407 -10.303 1.00 91.56 130 THR A N 1
ATOM 1035 C CA . THR A 1 130 ? -10.471 4.549 -11.493 1.00 91.56 130 THR A CA 1
ATOM 1036 C C . THR A 1 130 ? -9.041 4.038 -11.690 1.00 91.56 130 THR A C 1
ATOM 1038 O O . THR A 1 130 ? -8.836 3.040 -12.374 1.00 91.56 130 THR A O 1
ATOM 1041 N N . LYS A 1 131 ? -8.052 4.697 -11.078 1.00 90.62 131 LYS A N 1
ATOM 1042 C CA . LYS A 1 131 ? -6.635 4.313 -11.068 1.00 90.62 131 LYS A CA 1
ATOM 1043 C C . LYS A 1 131 ? -5.929 4.885 -9.842 1.00 90.62 131 LYS A C 1
ATOM 1045 O O . LYS A 1 131 ? -6.426 5.828 -9.228 1.00 90.62 131 LYS A O 1
ATOM 1050 N N . ASN A 1 132 ? -4.734 4.375 -9.563 1.00 91.81 132 ASN A N 1
ATOM 1051 C CA . ASN A 1 132 ? -3.800 4.899 -8.568 1.00 91.81 132 ASN A CA 1
ATOM 1052 C C . ASN A 1 132 ? -4.355 4.954 -7.131 1.00 91.81 132 ASN A C 1
ATOM 1054 O O . ASN A 1 132 ? -3.988 5.852 -6.371 1.00 91.81 132 ASN A O 1
ATOM 1058 N N . SER A 1 133 ? -5.226 4.020 -6.727 1.00 94.88 133 SER A N 1
ATOM 1059 C CA . SER A 1 133 ? -5.806 4.050 -5.376 1.00 94.88 133 SER A CA 1
ATOM 1060 C C . SER A 1 133 ? -4.739 3.906 -4.286 1.00 94.88 133 SER A C 1
ATOM 1062 O O . SER A 1 133 ? -4.802 4.608 -3.280 1.00 94.88 133 SER A O 1
ATOM 1064 N N . GLY A 1 134 ? -3.728 3.054 -4.491 1.00 93.62 134 GLY A N 1
ATOM 1065 C CA . GLY A 1 134 ? -2.625 2.906 -3.534 1.00 93.62 134 GLY A CA 1
ATOM 1066 C C . GLY A 1 134 ? -1.689 4.120 -3.496 1.00 93.62 134 GLY A C 1
ATOM 1067 O O . GLY A 1 134 ? -1.184 4.479 -2.437 1.00 93.62 134 GLY A O 1
ATOM 1068 N N . GLU A 1 135 ? -1.499 4.813 -4.622 1.00 93.62 135 GLU A N 1
ATOM 1069 C CA . GLU A 1 135 ? -0.764 6.085 -4.643 1.00 93.62 135 GLU A CA 1
ATOM 1070 C C . GLU A 1 135 ? -1.489 7.184 -3.868 1.00 93.62 135 GLU A C 1
ATOM 1072 O O . GLU A 1 135 ? -0.857 7.950 -3.143 1.00 93.62 135 GLU A O 1
ATOM 1077 N N . ILE A 1 136 ? -2.811 7.271 -4.010 1.00 95.81 136 ILE A N 1
ATOM 1078 C CA . ILE A 1 136 ? -3.625 8.249 -3.283 1.00 95.81 136 ILE A CA 1
ATOM 1079 C C . ILE A 1 136 ? -3.601 7.948 -1.782 1.00 95.81 136 ILE A C 1
ATOM 1081 O O . ILE A 1 136 ? -3.362 8.859 -0.995 1.00 95.81 136 ILE A O 1
ATOM 1085 N N . GLU A 1 137 ? -3.768 6.680 -1.392 1.00 96.75 137 GLU A N 1
ATOM 1086 C CA . GLU A 1 137 ? -3.591 6.228 -0.004 1.00 96.75 137 GLU A CA 1
ATOM 1087 C C . GLU A 1 137 ? -2.236 6.680 0.557 1.00 96.75 137 GLU A C 1
ATOM 1089 O O . GLU A 1 137 ? -2.176 7.303 1.618 1.00 96.75 137 GLU A O 1
ATOM 1094 N N . ASN A 1 138 ? -1.149 6.422 -0.177 1.00 95.19 138 ASN A N 1
ATOM 1095 C CA . ASN A 1 138 ? 0.189 6.787 0.265 1.00 95.19 138 ASN A CA 1
ATOM 1096 C C . ASN A 1 138 ? 0.364 8.303 0.412 1.00 95.19 138 ASN A C 1
ATOM 1098 O O . ASN A 1 138 ? 0.948 8.742 1.397 1.00 95.19 138 ASN A O 1
ATOM 1102 N N . LYS A 1 139 ? -0.169 9.106 -0.517 1.00 95.75 139 LYS A N 1
ATOM 1103 C CA . LYS A 1 139 ? -0.114 10.575 -0.434 1.00 95.75 139 LYS A CA 1
ATOM 1104 C C . LYS A 1 139 ? -0.822 11.111 0.806 1.00 95.75 139 LYS A C 1
ATOM 1106 O O . LYS A 1 139 ? -0.246 11.956 1.481 1.00 95.75 139 LYS A O 1
ATOM 1111 N N . ILE A 1 140 ? -2.003 10.582 1.126 1.00 96.81 140 ILE A N 1
ATOM 1112 C CA . ILE A 1 140 ? -2.752 10.954 2.336 1.00 96.81 140 ILE A CA 1
ATOM 1113 C C . ILE A 1 140 ? -1.959 10.574 3.596 1.00 96.81 140 ILE A C 1
ATOM 1115 O O . ILE A 1 140 ? -1.835 11.366 4.523 1.00 96.81 140 ILE A O 1
ATOM 1119 N N . LEU A 1 141 ? -1.373 9.374 3.635 1.00 96.75 141 LEU A N 1
ATOM 1120 C CA . LEU A 1 141 ? -0.533 8.960 4.765 1.00 96.75 141 LEU A CA 1
ATOM 1121 C C . LEU A 1 141 ? 0.720 9.837 4.914 1.00 96.75 141 LEU A C 1
ATOM 1123 O O . LEU A 1 141 ? 1.130 10.123 6.034 1.00 96.75 141 LEU A O 1
ATOM 1127 N N . GLN A 1 142 ? 1.332 10.277 3.808 1.00 95.94 142 GLN A N 1
ATOM 1128 C CA . GLN A 1 142 ? 2.480 11.188 3.855 1.00 95.94 142 GLN A CA 1
ATOM 1129 C C . GLN A 1 142 ? 2.094 12.593 4.327 1.00 95.94 142 GLN A C 1
ATOM 1131 O O . GLN A 1 142 ? 2.863 13.189 5.079 1.00 95.94 142 GLN A O 1
ATOM 1136 N N . SER A 1 143 ? 0.933 13.123 3.924 1.00 96.88 143 SER A N 1
ATOM 1137 C CA . SER A 1 143 ? 0.475 14.437 4.397 1.00 96.88 143 SER A CA 1
ATOM 1138 C C . SER A 1 143 ? 0.089 14.431 5.876 1.00 96.88 1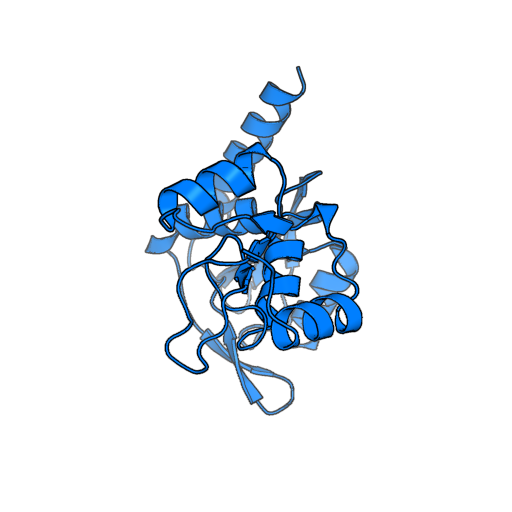43 SER A C 1
ATOM 1140 O O . SER A 1 143 ? 0.218 15.456 6.532 1.00 96.88 143 SER A O 1
ATOM 1142 N N . LEU A 1 144 ? -0.296 13.273 6.423 1.00 96.75 144 LEU A N 1
ATOM 1143 C CA . LEU A 1 144 ? -0.656 13.086 7.834 1.00 96.75 144 LEU A CA 1
ATOM 1144 C C . LEU A 1 144 ? 0.437 12.377 8.646 1.00 96.75 144 LEU A C 1
ATOM 1146 O O . LEU A 1 144 ? 0.161 11.806 9.701 1.00 96.75 14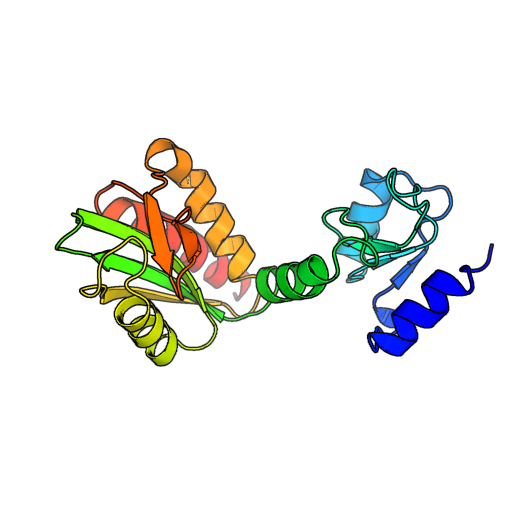4 LEU A O 1
ATOM 1150 N N . LYS A 1 145 ? 1.685 12.394 8.165 1.00 96.38 145 LYS A N 1
ATOM 1151 C CA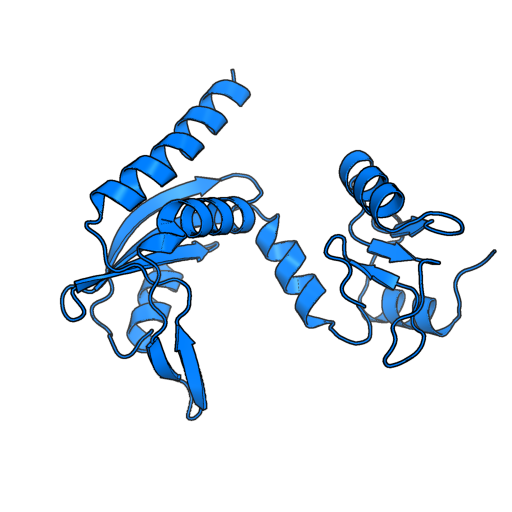 . LYS A 1 145 ? 2.795 11.635 8.760 1.00 96.38 145 LYS A CA 1
ATOM 1152 C C . LYS A 1 145 ? 3.057 11.994 10.225 1.00 96.38 145 LYS A C 1
ATOM 1154 O O . LYS A 1 145 ? 3.463 11.120 10.984 1.00 96.38 145 LYS A O 1
ATOM 1159 N N . GLU A 1 146 ? 2.812 13.241 10.623 1.00 96.94 146 GLU A N 1
ATOM 1160 C CA . GLU A 1 146 ? 2.961 13.695 12.014 1.00 96.94 146 GLU A CA 1
ATOM 1161 C C . GLU A 1 146 ? 2.019 12.974 12.992 1.00 96.94 146 GLU A C 1
ATOM 1163 O O . GLU A 1 146 ? 2.360 12.801 14.157 1.00 96.94 146 GLU A O 1
ATOM 1168 N N . TYR A 1 147 ? 0.879 12.477 12.504 1.00 97.38 147 TYR A N 1
ATOM 1169 C CA . TYR A 1 147 ? -0.083 11.703 13.289 1.00 97.38 147 TYR A CA 1
ATOM 1170 C C . TYR A 1 147 ? 0.162 10.193 13.211 1.00 97.38 147 TYR A C 1
ATOM 1172 O O . TYR A 1 147 ? -0.574 9.419 13.823 1.00 97.38 147 TYR A O 1
ATOM 1180 N N . SER A 1 148 ? 1.143 9.745 12.423 1.00 96.31 148 SER A N 1
ATOM 1181 C CA . SER A 1 148 ? 1.371 8.326 12.160 1.00 96.31 148 SER A CA 1
ATOM 1182 C C . SER A 1 148 ? 1.810 7.585 13.417 1.00 96.31 148 SER A C 1
ATOM 1184 O O . SER A 1 148 ? 2.759 7.978 14.090 1.00 96.31 148 SER A O 1
ATOM 1186 N N . ILE A 1 149 ? 1.175 6.442 13.670 1.00 96.81 149 ILE A N 1
ATOM 1187 C CA . ILE A 1 149 ? 1.541 5.518 14.745 1.00 96.81 149 ILE A CA 1
ATOM 1188 C C . ILE A 1 149 ? 1.777 4.115 14.177 1.00 96.81 149 ILE A C 1
ATOM 1190 O O . ILE A 1 149 ? 1.127 3.700 13.218 1.00 96.81 149 ILE A O 1
ATOM 1194 N N . GLU A 1 150 ? 2.729 3.377 14.750 1.00 95.88 150 GLU A N 1
ATOM 1195 C CA . GLU A 1 150 ? 2.990 1.974 14.409 1.00 95.88 150 GLU A CA 1
ATOM 1196 C C . GLU A 1 150 ? 2.614 1.088 15.602 1.00 95.88 150 GLU A C 1
ATOM 1198 O O . GLU A 1 150 ? 3.110 1.288 16.708 1.00 95.88 150 GLU A O 1
ATOM 1203 N N . ILE A 1 151 ? 1.747 0.095 15.379 1.00 95.69 151 ILE A N 1
ATOM 1204 C CA . ILE A 1 151 ? 1.353 -0.883 16.407 1.00 95.69 151 ILE A CA 1
ATOM 1205 C C . ILE A 1 151 ? 1.784 -2.279 15.971 1.00 95.69 151 ILE A C 1
ATOM 1207 O O . ILE A 1 151 ? 1.491 -2.716 14.855 1.00 95.69 151 ILE A O 1
ATOM 1211 N N . SER A 1 152 ? 2.459 -3.005 16.862 1.00 95.56 152 SER A N 1
ATOM 1212 C CA . SER A 1 152 ? 2.755 -4.425 16.662 1.00 95.56 152 SER A CA 1
ATOM 1213 C C . SER A 1 152 ? 1.605 -5.285 17.182 1.00 95.56 152 SER A C 1
ATOM 1215 O O . SER A 1 152 ? 1.120 -5.067 18.286 1.00 95.56 152 SER A O 1
ATOM 1217 N N . TYR A 1 153 ? 1.170 -6.270 16.401 1.00 94.25 153 TYR A N 1
ATOM 1218 C CA . TYR A 1 153 ? 0.072 -7.168 16.761 1.00 94.25 153 TYR A CA 1
ATOM 1219 C C . TYR A 1 153 ? 0.303 -8.570 16.194 1.00 94.25 153 TYR A C 1
ATOM 1221 O O . TYR A 1 153 ? 1.070 -8.757 15.247 1.00 94.25 153 TYR A O 1
ATOM 1229 N N . LYS A 1 154 ? -0.345 -9.579 16.779 1.00 92.31 154 LYS A N 1
ATOM 1230 C CA . LYS A 1 154 ? -0.244 -10.965 16.313 1.00 92.31 154 LYS A CA 1
ATOM 1231 C C . LYS A 1 154 ? -1.321 -11.237 15.266 1.00 92.31 154 LYS A C 1
ATOM 1233 O O . LYS A 1 154 ? -2.502 -11.070 15.544 1.00 92.31 154 LYS A O 1
ATOM 1238 N N . LYS A 1 155 ? -0.911 -11.710 14.092 1.00 88.50 155 LYS A N 1
ATOM 1239 C CA . LYS A 1 155 ? -1.795 -12.153 13.012 1.00 88.50 155 LYS A CA 1
ATOM 1240 C C . LYS A 1 155 ? -1.293 -13.474 12.448 1.00 88.50 155 LYS A C 1
ATOM 1242 O O . LYS A 1 155 ? -0.118 -13.587 12.097 1.00 88.50 155 LYS A O 1
ATOM 1247 N N . ASP A 1 156 ? -2.180 -14.464 12.383 1.00 87.75 156 ASP A N 1
ATOM 1248 C CA . ASP A 1 156 ? -1.881 -15.819 11.894 1.00 87.75 156 ASP A CA 1
ATOM 1249 C C . ASP A 1 156 ? -0.644 -16.429 12.581 1.00 87.75 156 ASP A C 1
ATOM 1251 O O . ASP A 1 156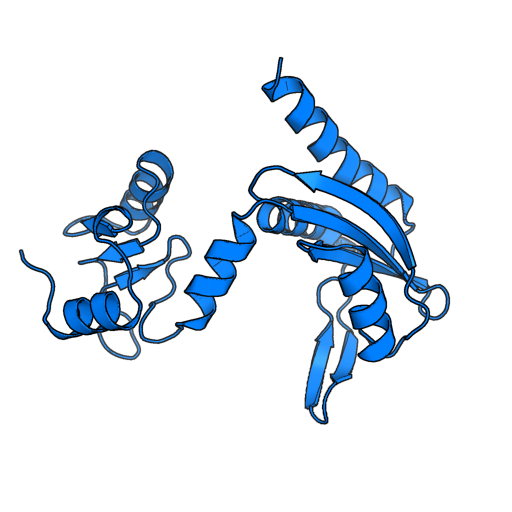 ? 0.268 -16.959 11.949 1.00 87.75 156 ASP A O 1
ATOM 1255 N N . GLY A 1 157 ? -0.553 -16.259 13.904 1.00 87.81 157 GLY A N 1
ATOM 1256 C CA . GLY A 1 157 ? 0.574 -16.752 14.699 1.00 87.81 157 GLY A CA 1
ATOM 1257 C C . GLY A 1 157 ? 1.854 -15.911 14.619 1.00 87.81 157 GLY A C 1
ATOM 1258 O O . GLY A 1 157 ? 2.759 -16.138 15.418 1.00 87.81 157 GLY A O 1
ATOM 1259 N N . ARG A 1 158 ? 1.934 -14.919 13.724 1.00 91.31 158 ARG A N 1
ATOM 1260 C CA . ARG A 1 158 ? 3.138 -14.109 13.481 1.00 91.31 158 ARG A CA 1
ATOM 1261 C C . ARG A 1 158 ? 2.971 -12.679 13.973 1.00 91.31 158 ARG A C 1
ATOM 1263 O O . ARG A 1 158 ? 1.889 -12.104 13.880 1.00 91.31 158 ARG A O 1
ATOM 1270 N N . LEU A 1 159 ? 4.059 -12.087 14.456 1.00 92.69 159 LEU A N 1
ATOM 1271 C CA . LEU A 1 159 ? 4.084 -10.664 14.777 1.00 92.69 159 LEU A CA 1
ATOM 1272 C C . LEU A 1 159 ? 4.076 -9.850 13.476 1.00 92.69 159 LEU A C 1
ATOM 1274 O O . LEU A 1 159 ? 4.894 -10.075 12.582 1.00 92.69 159 LEU A O 1
ATOM 1278 N N . GLN A 1 160 ? 3.141 -8.916 13.365 1.00 93.81 160 GLN A N 1
ATOM 1279 C CA . GLN A 1 160 ? 3.010 -7.985 12.251 1.00 93.81 160 GLN A CA 1
ATOM 1280 C C . GLN A 1 160 ? 2.966 -6.553 12.767 1.00 93.81 160 GLN A C 1
ATOM 1282 O O . GLN A 1 160 ? 2.636 -6.302 13.923 1.00 93.81 160 GLN A O 1
ATOM 1287 N N . ARG A 1 161 ? 3.284 -5.609 11.882 1.00 94.44 161 ARG A N 1
ATOM 1288 C CA . ARG A 1 161 ? 3.258 -4.180 12.181 1.00 94.44 161 ARG A CA 1
ATOM 1289 C C . ARG A 1 161 ? 2.173 -3.491 11.375 1.00 94.44 161 ARG A C 1
ATOM 1291 O O . ARG A 1 161 ? 2.177 -3.557 10.146 1.00 94.44 161 ARG A O 1
ATOM 1298 N N . ALA A 1 162 ? 1.258 -2.835 12.068 1.00 94.56 162 ALA A N 1
ATOM 1299 C CA . ALA A 1 162 ? 0.268 -1.951 11.487 1.00 94.56 162 ALA A CA 1
ATOM 1300 C C . ALA A 1 162 ? 0.890 -0.559 11.327 1.00 94.56 162 ALA A C 1
ATOM 1302 O O . ALA A 1 162 ? 1.106 0.131 12.316 1.00 94.56 162 ALA A O 1
ATOM 1303 N N . ARG A 1 163 ? 1.198 -0.173 10.083 1.00 92.19 163 ARG A N 1
ATOM 1304 C CA . ARG A 1 163 ? 1.897 1.089 9.745 1.00 92.19 163 ARG A CA 1
ATOM 1305 C C . ARG A 1 163 ? 0.995 2.193 9.218 1.00 92.19 163 ARG A C 1
ATOM 1307 O O . ARG A 1 163 ? 1.407 3.332 9.071 1.00 92.19 163 ARG A O 1
ATOM 1314 N N . GLU A 1 164 ? -0.220 1.818 8.865 1.00 94.25 164 GLU A N 1
ATOM 1315 C CA . GLU A 1 164 ? -1.189 2.674 8.186 1.00 94.25 164 GLU A CA 1
ATOM 1316 C C . GLU A 1 164 ? -2.210 3.217 9.200 1.00 94.25 164 GLU A C 1
ATOM 1318 O O . GLU A 1 164 ? -3.410 3.241 8.921 1.00 94.25 164 GLU A O 1
ATOM 1323 N N . LEU A 1 165 ? -1.748 3.541 10.413 1.00 97.44 165 LEU A N 1
ATOM 1324 C CA . LEU A 1 165 ? -2.562 4.036 11.521 1.00 97.44 165 LEU A CA 1
ATOM 1325 C C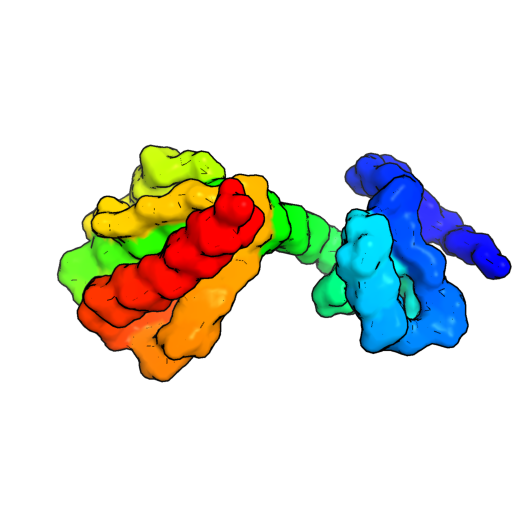 . LEU A 1 165 ? -2.215 5.490 11.814 1.00 97.44 165 LEU A C 1
ATOM 1327 O O . LEU A 1 165 ? -1.043 5.864 11.789 1.00 97.44 165 LEU A O 1
ATOM 1331 N N . LEU A 1 166 ? -3.231 6.282 12.139 1.00 97.75 166 LEU A N 1
ATOM 1332 C CA . LEU A 1 166 ? -3.071 7.665 12.561 1.00 97.75 166 LEU A CA 1
ATOM 1333 C C . LEU A 1 166 ? -3.766 7.874 13.908 1.00 97.75 166 LEU A C 1
ATOM 1335 O O . LEU A 1 166 ? -4.872 7.372 14.133 1.00 97.75 166 LEU A O 1
ATOM 1339 N N . ASN A 1 167 ? -3.115 8.640 14.775 1.00 97.50 167 ASN A N 1
ATOM 1340 C CA . ASN A 1 167 ? -3.661 9.140 16.027 1.00 97.50 167 ASN A CA 1
ATOM 1341 C C . ASN A 1 167 ? -4.097 10.599 15.843 1.00 97.50 167 ASN A C 1
ATOM 1343 O O . ASN A 1 167 ? -3.399 11.534 16.237 1.00 97.50 167 ASN A O 1
ATOM 1347 N N . CYS A 1 168 ? -5.223 10.795 15.161 1.00 96.06 168 CYS A N 1
ATOM 1348 C CA . CYS A 1 168 ? -5.826 12.108 14.978 1.00 96.06 168 CYS A CA 1
ATOM 1349 C C . CYS A 1 168 ? -7.346 12.005 14.782 1.00 96.06 168 CYS A C 1
ATOM 1351 O O . CYS A 1 168 ? -7.861 10.937 14.432 1.00 96.06 168 CYS A O 1
ATOM 1353 N N . PRO A 1 169 ? -8.085 13.114 14.969 1.00 95.75 169 PRO A N 1
ATOM 1354 C CA . PRO A 1 169 ? -9.510 13.151 14.673 1.00 95.75 169 PRO A CA 1
ATOM 1355 C C . PRO A 1 169 ? -9.801 12.803 13.201 1.00 95.75 169 PRO A C 1
ATOM 1357 O O . PRO A 1 169 ? -9.107 13.325 12.319 1.00 95.75 169 PRO A O 1
ATOM 1360 N N . PRO A 1 170 ? -10.873 12.037 12.897 1.00 96.12 170 PRO A N 1
ATOM 1361 C CA . PRO A 1 170 ? -11.230 11.644 11.529 1.00 96.12 170 PRO A CA 1
ATOM 1362 C C . PRO A 1 170 ? -11.342 12.793 10.519 1.00 96.12 170 PRO A C 1
ATOM 1364 O O . PRO A 1 170 ? -11.099 12.583 9.331 1.00 96.12 170 PRO A O 1
ATOM 1367 N N . ALA A 1 171 ? -11.675 14.001 10.984 1.00 96.50 171 ALA A N 1
ATOM 1368 C CA . ALA A 1 171 ? -11.773 15.203 10.159 1.00 96.50 171 ALA A CA 1
ATOM 1369 C C . ALA A 1 171 ? -10.497 15.472 9.336 1.00 96.50 171 ALA A C 1
ATOM 1371 O O . ALA A 1 171 ? -10.600 15.718 8.138 1.00 96.50 171 ALA A O 1
ATOM 1372 N N . HIS A 1 172 ? -9.303 15.298 9.917 1.00 96.12 172 HIS A N 1
ATOM 1373 C CA . HIS A 1 172 ? -8.034 15.512 9.205 1.00 96.12 172 HIS A CA 1
ATOM 1374 C C . HIS A 1 172 ? -7.907 14.578 7.993 1.00 96.12 172 HIS A C 1
ATOM 1376 O O . HIS A 1 172 ? -7.592 15.001 6.881 1.00 96.12 172 HIS A O 1
ATOM 1382 N N . ALA A 1 173 ? -8.231 13.296 8.180 1.00 96.00 173 ALA A N 1
ATOM 1383 C CA . ALA A 1 173 ? -8.228 12.324 7.093 1.00 96.00 173 ALA A CA 1
ATOM 1384 C C . ALA A 1 173 ? -9.342 12.587 6.068 1.00 96.00 173 ALA A C 1
ATOM 1386 O O . ALA A 1 173 ? -9.160 12.348 4.870 1.00 96.00 173 ALA A O 1
ATOM 1387 N N . PHE A 1 174 ? -10.499 13.089 6.510 1.00 97.31 174 PHE A N 1
ATOM 1388 C CA . PHE A 1 174 ? -11.595 13.460 5.617 1.00 97.31 174 PHE A CA 1
ATOM 1389 C C . PHE A 1 174 ? -11.215 14.606 4.692 1.00 97.31 174 PHE A C 1
ATOM 1391 O O . PHE A 1 174 ? -11.550 14.529 3.504 1.00 97.31 174 PHE A O 1
ATOM 1398 N N . ASP A 1 175 ? -10.537 15.619 5.222 1.00 96.88 175 ASP A N 1
ATOM 1399 C CA . ASP A 1 175 ? -10.088 16.791 4.480 1.00 96.88 175 ASP A CA 1
ATOM 1400 C C . ASP A 1 175 ? -9.042 16.410 3.434 1.00 96.88 175 ASP A C 1
ATOM 1402 O O . ASP A 1 175 ? -9.183 16.765 2.261 1.00 96.88 175 ASP A O 1
ATOM 1406 N N . GLU A 1 176 ? -8.058 15.591 3.807 1.00 96.62 176 GLU A N 1
ATOM 1407 C CA . GLU A 1 176 ? -7.054 15.084 2.868 1.00 96.62 176 GLU A CA 1
ATOM 1408 C C . GLU A 1 176 ? -7.680 14.253 1.742 1.00 96.62 176 GLU A C 1
ATOM 1410 O O . GLU A 1 176 ? -7.420 14.491 0.559 1.00 96.62 176 GLU A O 1
ATOM 1415 N N . LEU A 1 177 ? -8.591 13.332 2.068 1.00 96.31 177 LEU A N 1
ATOM 1416 C CA . LEU A 1 177 ? -9.299 12.561 1.045 1.00 96.31 177 LEU A CA 1
ATOM 1417 C C . LEU A 1 177 ? -10.143 13.467 0.126 1.00 96.31 177 LEU A C 1
ATOM 1419 O O . LEU A 1 177 ? -10.182 13.255 -1.090 1.00 96.31 177 LEU A O 1
ATOM 1423 N N . ASN A 1 178 ? -10.789 14.500 0.677 1.00 95.19 178 ASN A N 1
ATOM 1424 C CA . ASN A 1 178 ? -11.584 15.464 -0.087 1.00 95.19 178 ASN A CA 1
ATOM 1425 C C . ASN A 1 178 ? -10.739 16.252 -1.098 1.00 95.19 178 ASN A C 1
ATOM 1427 O O . ASN A 1 178 ? -11.191 16.451 -2.230 1.00 95.19 178 ASN A O 1
ATOM 1431 N N . LYS A 1 179 ? -9.503 16.638 -0.754 1.00 94.94 179 LYS A N 1
ATOM 1432 C CA . LYS A 1 179 ? -8.576 17.301 -1.694 1.00 94.94 179 LYS A CA 1
ATOM 1433 C C . LYS A 1 179 ? -8.352 16.447 -2.949 1.00 94.94 179 LYS A C 1
ATOM 1435 O O . LYS A 1 179 ? -8.430 16.954 -4.072 1.00 94.94 179 LYS A O 1
ATOM 1440 N N . HIS A 1 180 ? -8.164 15.136 -2.783 1.00 92.75 180 HIS A N 1
ATOM 1441 C CA . HIS A 1 180 ? -7.988 14.198 -3.898 1.00 92.75 180 HIS A CA 1
ATOM 1442 C C . HIS A 1 180 ? -9.270 13.961 -4.711 1.00 92.75 180 HIS A C 1
ATOM 1444 O O . HIS A 1 180 ? -9.211 13.843 -5.941 1.00 92.75 180 HIS A O 1
ATOM 1450 N N . ILE A 1 181 ? -10.434 13.938 -4.054 1.00 89.94 181 ILE A N 1
ATOM 1451 C CA . ILE A 1 181 ? -11.740 13.846 -4.726 1.00 89.94 181 ILE A CA 1
ATOM 1452 C C . ILE A 1 181 ? -11.945 15.044 -5.660 1.00 89.94 181 ILE A C 1
ATOM 1454 O O . ILE A 1 181 ? -12.250 14.871 -6.842 1.00 89.94 181 ILE A O 1
ATOM 1458 N N . LEU A 1 182 ? -11.740 16.260 -5.150 1.00 87.88 182 LEU A N 1
ATOM 1459 C CA . LEU A 1 182 ? -11.933 17.496 -5.911 1.00 87.88 182 LEU A CA 1
ATOM 1460 C C . LEU A 1 182 ? -10.964 17.600 -7.094 1.00 87.88 182 LEU A C 1
ATOM 1462 O O . LEU A 1 182 ? -11.377 17.947 -8.201 1.00 87.88 182 LEU A O 1
ATOM 1466 N N . ALA A 1 183 ? -9.695 17.236 -6.892 1.00 84.19 183 ALA A N 1
ATOM 1467 C CA . ALA A 1 183 ? -8.700 17.211 -7.962 1.00 84.19 183 ALA A CA 1
ATOM 1468 C C . ALA A 1 183 ? -9.066 16.229 -9.091 1.00 84.19 183 ALA A C 1
ATOM 1470 O O . ALA A 1 183 ? -8.762 16.487 -10.254 1.00 84.19 183 ALA A O 1
ATOM 1471 N N . THR A 1 184 ? -9.736 15.119 -8.765 1.00 80.19 184 THR A N 1
ATOM 1472 C CA . THR A 1 184 ? -10.181 14.126 -9.756 1.00 80.19 184 THR A CA 1
ATOM 1473 C C . THR A 1 184 ? -11.365 14.641 -10.575 1.00 80.19 184 THR A C 1
ATOM 1475 O O . THR A 1 184 ? -11.362 14.514 -11.800 1.00 80.19 184 THR A O 1
ATOM 1478 N N . LYS A 1 185 ? -12.341 15.296 -9.928 1.00 75.25 185 LYS A N 1
ATOM 1479 C CA . LYS A 1 185 ? -13.495 15.901 -10.616 1.00 75.25 185 LYS A CA 1
ATOM 1480 C C . LYS A 1 185 ? -13.073 16.985 -11.612 1.00 75.25 185 LYS A C 1
ATOM 1482 O O . LYS A 1 185 ? -13.547 16.977 -12.737 1.00 75.25 185 LYS A O 1
ATOM 1487 N N . ARG A 1 186 ? -12.124 17.851 -11.237 1.00 71.12 186 ARG A N 1
ATOM 1488 C CA . ARG A 1 186 ? -11.593 18.914 -12.118 1.00 71.12 186 ARG A CA 1
ATOM 1489 C C . ARG A 1 186 ? -10.870 18.404 -13.368 1.00 71.12 186 ARG A C 1
ATOM 1491 O O . ARG A 1 186 ? -10.713 19.165 -14.303 1.00 71.12 186 ARG A O 1
ATOM 1498 N N . ARG A 1 187 ? -10.384 17.159 -13.365 1.00 61.78 187 ARG A N 1
ATOM 1499 C CA . ARG A 1 187 ? -9.697 16.533 -14.513 1.00 61.78 187 ARG A CA 1
ATOM 1500 C C . ARG A 1 187 ? -10.638 15.764 -15.441 1.00 61.78 187 ARG A C 1
ATOM 1502 O O . ARG A 1 187 ? -10.178 15.227 -16.440 1.00 61.78 187 ARG A O 1
ATOM 1509 N N . SER A 1 188 ? -11.901 15.623 -15.043 1.00 58.16 188 SER A N 1
ATOM 1510 C CA . SER A 1 188 ? -12.935 14.897 -15.792 1.00 58.16 188 SER A CA 1
ATOM 1511 C C . SER A 1 188 ? -13.937 15.849 -16.463 1.00 58.16 188 SER A C 1
ATOM 1513 O O . SER A 1 188 ? -14.891 15.378 -17.073 1.00 58.16 188 SER A O 1
ATOM 1515 N N . LEU A 1 189 ? -13.725 17.159 -16.296 1.00 45.59 189 LEU A N 1
ATOM 1516 C CA . LEU A 1 189 ? -14.376 18.271 -16.990 1.00 45.59 189 LEU A CA 1
ATOM 1517 C C . LEU A 1 189 ? -13.381 18.823 -18.013 1.00 45.59 189 LEU A C 1
ATOM 1519 O O . LEU A 1 189 ? -13.842 19.246 -19.089 1.00 45.59 189 LEU A O 1
#

Foldseek 3Di:
DDADPVVVVV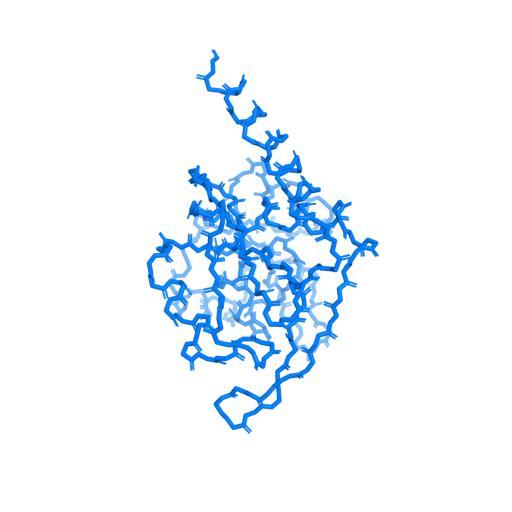CVVVVPDCLQEDEQAPHDLVRVLVCSVVSVHQKYANDAADPPPGGGIAGSVGDRCVVCVVVSVVSCQQWAWFKWFWKDDPVVLKIFTDTDHDPVVVLCCCQVQCPLVHNRIDTPDMDTDRTRSNVLSVVLCVVQVVQWDWGWDDGPNDIDIDGRMGNDDCVSSVVSVVVVVVVVVVVVD